Protein AF-A0A0A7PIC4-F1 (afdb_monomer)

pLDDT: mean 84.37, std 11.96, range [38.28, 96.5]

Foldseek 3Di:
DPFAKAKDFDFDDLVLLCVLLVDDSVLLVVQLVLLCVLPVDPDDSGTPLSSLSSNQSSQCVVLVNPCVQQNVQCVLLSLVLQLVLCVLLLQVQEDDDPVVSVVSCCVQPVVDPLVNSVVSCVNVVNPDSHRFFKWWDQDPHIHGHNDPVVVCVPPRVRTDGMDGSVVSNVSVCVSDSNRMHMYRDDDDD

Mean predicted aligned error: 6.37 Å

Solvent-accessible surface area (backbone atoms only — not comparable to full-atom values): 10774 Å² total; per-residue (Å²): 132,89,74,60,63,41,69,44,65,31,78,56,51,72,69,55,49,23,69,68,47,74,42,55,73,71,57,41,51,51,38,38,54,52,41,41,72,77,50,81,70,93,70,74,89,36,30,50,68,44,49,51,40,27,36,50,49,44,48,32,51,74,61,68,43,58,62,85,64,42,53,70,48,44,53,30,25,50,50,33,26,52,50,55,49,43,62,68,17,58,79,80,23,52,55,72,53,73,66,56,49,51,56,47,49,57,69,46,67,73,88,44,70,71,59,34,50,49,54,49,29,58,59,70,70,48,87,71,86,69,57,22,42,31,40,41,34,48,71,94,47,60,45,62,36,77,59,68,66,68,64,63,65,74,74,62,98,49,49,86,40,74,45,54,23,64,62,54,35,49,55,48,52,75,72,46,77,68,50,32,36,41,32,72,52,74,81,82,127

Radius of gyration: 17.63 Å; Cα contacts (8 Å, |Δi|>4): 264; chains: 1; bounding box: 38×39×58 Å

Secondary structure (DSSP, 8-state):
----EEEEEPP--HHHHHHHHT--HHHHHHHHHHHHHHS--SS-SSSHHHHHHHHHHHHHHHHT--HHHHHHHHHHHHHHHHHHHHHHHTTTSB-S-HHHHHHHHHHH--S-HHHHHHHHHHHTT-------SEEEEETTEEEEES-SHHHHHSS-TT--EEEEHHHHHHHHHHH-S-SEEEEEPPPP-

Sequence (189 aa):
MSRNWIVKQAAFNLSSLKTLTGQDDHRCRTLVERYQRSSPIAGREYNVDTAIGAIGFAAMDAAGIPLDVGSGPFRALMYYVLSELARTSLRSGFKGTPEELAQFIEWFETGNEHLDQRRLHELLNIHEREANRFLVVAGQDCFTTNDKDGAFERGDHVARKVVDAEKIADKLRNYRSDLFTFEPAKPGR

Structure (mmCIF, N/CA/C/O backbone):
data_AF-A0A0A7PIC4-F1
#
_entry.id   AF-A0A0A7PIC4-F1
#
loop_
_atom_site.group_PDB
_atom_site.id
_atom_site.type_symbol
_atom_site.label_atom_id
_atom_site.label_alt_id
_atom_site.label_comp_id
_atom_site.label_asym_id
_atom_site.label_entity_id
_atom_site.label_seq_id
_atom_site.pdbx_PDB_ins_code
_atom_site.Cartn_x
_atom_site.Cartn_y
_atom_site.Cartn_z
_atom_site.occupancy
_atom_site.B_iso_or_equiv
_atom_site.auth_seq_id
_atom_site.auth_comp_id
_atom_site.auth_asym_id
_atom_site.auth_atom_id
_atom_site.pdbx_PDB_model_num
ATOM 1 N N . MET A 1 1 ? 3.809 14.237 -24.994 1.00 39.78 1 MET A N 1
ATOM 2 C CA . MET A 1 1 ? 4.078 12.860 -25.458 1.00 39.78 1 MET A CA 1
ATOM 3 C C . MET A 1 1 ? 3.726 11.912 -24.326 1.00 39.78 1 MET A C 1
ATOM 5 O O . MET A 1 1 ? 4.423 11.916 -23.320 1.00 39.78 1 MET A O 1
ATOM 9 N N . SER A 1 2 ? 2.617 11.181 -24.440 1.00 40.91 2 SER A N 1
ATOM 10 C CA . SER A 1 2 ? 2.327 10.061 -23.539 1.00 40.91 2 SER A CA 1
ATOM 11 C C . SER A 1 2 ? 3.327 8.961 -23.894 1.00 40.91 2 SER A C 1
ATOM 13 O O . SER A 1 2 ? 3.271 8.402 -24.987 1.00 40.91 2 SER A O 1
ATOM 15 N N . ARG A 1 3 ? 4.345 8.759 -23.054 1.00 59.31 3 ARG A N 1
ATOM 16 C CA . ARG A 1 3 ? 5.203 7.582 -23.182 1.00 59.31 3 ARG A CA 1
ATOM 17 C C . ARG A 1 3 ? 4.442 6.427 -22.544 1.00 59.31 3 ARG A C 1
ATOM 19 O O . ARG A 1 3 ? 4.008 6.527 -21.399 1.00 59.31 3 ARG A O 1
ATOM 26 N N . ASN A 1 4 ? 4.247 5.369 -23.318 1.00 76.00 4 ASN A N 1
ATOM 27 C CA . ASN A 1 4 ? 3.565 4.165 -22.880 1.00 76.00 4 ASN A CA 1
ATOM 28 C C . ASN A 1 4 ? 4.518 3.401 -21.948 1.00 76.00 4 ASN A C 1
ATOM 30 O O . ASN A 1 4 ? 5.380 2.677 -22.430 1.00 76.00 4 ASN A O 1
ATOM 34 N N . TRP A 1 5 ? 4.415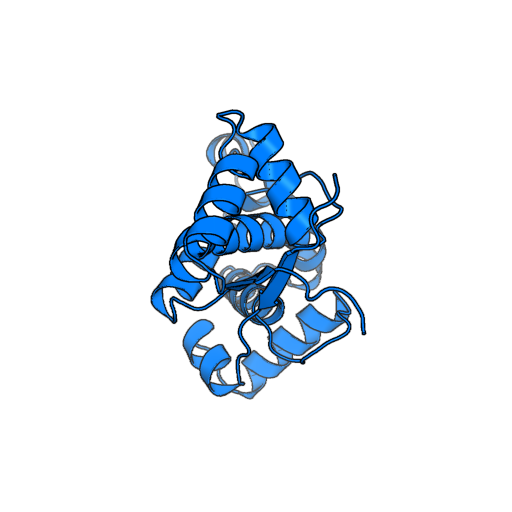 3.588 -20.635 1.00 84.38 5 TRP A N 1
ATOM 35 C CA . TRP A 1 5 ? 5.118 2.773 -19.639 1.00 84.38 5 TRP A CA 1
ATOM 36 C C . TRP A 1 5 ? 4.109 1.842 -18.977 1.00 84.38 5 TRP A C 1
ATOM 38 O O . TRP A 1 5 ? 2.988 2.251 -18.680 1.00 84.38 5 TRP A O 1
ATOM 48 N N . ILE A 1 6 ? 4.491 0.588 -18.758 1.00 86.69 6 ILE A N 1
ATOM 49 C CA . ILE A 1 6 ? 3.642 -0.418 -18.124 1.00 86.69 6 ILE A CA 1
ATOM 50 C C . ILE A 1 6 ? 4.197 -0.700 -16.735 1.00 86.69 6 ILE A C 1
ATOM 52 O O . ILE A 1 6 ? 5.369 -1.051 -16.585 1.00 86.69 6 ILE A O 1
ATOM 56 N N . VAL A 1 7 ? 3.331 -0.600 -15.730 1.00 88.56 7 VAL A N 1
ATOM 57 C CA . VAL A 1 7 ? 3.636 -1.027 -14.366 1.00 88.56 7 VAL A CA 1
ATOM 58 C C . VAL A 1 7 ? 3.109 -2.441 -14.160 1.00 88.56 7 VAL A C 1
ATOM 60 O O . VAL A 1 7 ? 1.919 -2.710 -14.321 1.00 88.56 7 VAL A O 1
ATOM 63 N N . LYS A 1 8 ? 3.994 -3.363 -13.781 1.00 89.88 8 LYS A N 1
ATOM 64 C CA . LYS A 1 8 ? 3.623 -4.714 -13.351 1.00 89.88 8 LYS A CA 1
ATOM 65 C C . LYS A 1 8 ? 3.807 -4.840 -11.849 1.00 89.88 8 LYS A C 1
ATOM 67 O O . LYS A 1 8 ? 4.862 -4.506 -11.320 1.00 89.88 8 LYS A O 1
ATOM 72 N N . GLN A 1 9 ? 2.791 -5.373 -11.182 1.00 91.56 9 GLN A N 1
ATOM 73 C CA . GLN A 1 9 ? 2.841 -5.683 -9.757 1.00 91.56 9 GLN A CA 1
ATOM 74 C C . GLN A 1 9 ? 3.313 -7.120 -9.531 1.00 91.56 9 GLN A C 1
ATOM 76 O O . GLN A 1 9 ? 2.944 -8.036 -10.277 1.00 91.56 9 GLN 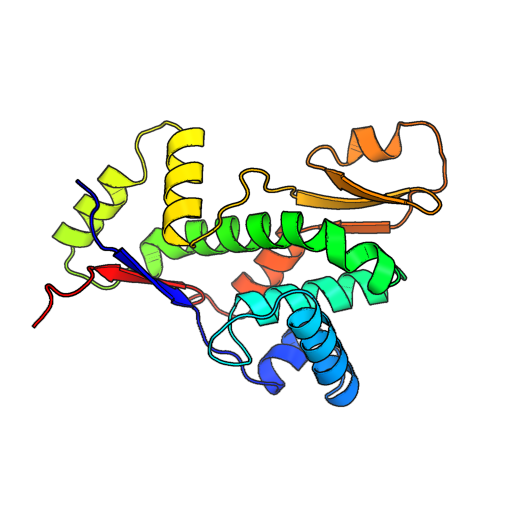A O 1
ATOM 81 N N . ALA A 1 10 ? 4.083 -7.327 -8.468 1.00 91.56 10 ALA A N 1
ATOM 82 C CA . ALA A 1 10 ? 4.432 -8.653 -7.994 1.00 91.56 10 ALA A CA 1
ATOM 83 C C . ALA A 1 10 ? 3.185 -9.470 -7.620 1.00 91.56 10 ALA A C 1
ATOM 85 O O . ALA A 1 10 ? 2.206 -8.948 -7.085 1.00 91.56 10 ALA A O 1
ATOM 86 N N . ALA A 1 11 ? 3.249 -10.777 -7.879 1.00 91.31 11 ALA A N 1
ATOM 87 C CA . ALA A 1 11 ? 2.258 -11.727 -7.394 1.00 91.31 11 ALA A CA 1
ATOM 88 C C . ALA A 1 11 ? 2.660 -12.271 -6.017 1.00 91.31 11 ALA A C 1
ATOM 90 O O . ALA A 1 11 ? 3.841 -12.502 -5.740 1.00 91.31 11 ALA A O 1
ATOM 91 N N . PHE A 1 12 ? 1.650 -12.521 -5.197 1.00 92.50 12 PHE A N 1
ATOM 92 C CA . PHE A 1 12 ? 1.717 -13.131 -3.881 1.00 92.50 12 PHE A CA 1
ATOM 93 C C . PHE A 1 12 ? 0.946 -14.450 -3.899 1.00 92.50 12 PHE A C 1
ATOM 95 O O . PHE A 1 12 ? 0.125 -14.714 -4.775 1.00 92.50 12 PHE A O 1
ATOM 102 N N . ASN A 1 13 ? 1.223 -15.305 -2.925 1.00 91.62 13 ASN A N 1
ATOM 103 C CA . ASN A 1 13 ? 0.409 -16.479 -2.642 1.00 91.62 13 ASN A CA 1
ATOM 104 C C . ASN A 1 13 ? -0.092 -16.407 -1.193 1.00 91.62 13 ASN A C 1
ATOM 106 O O . ASN A 1 13 ? 0.345 -15.554 -0.417 1.00 91.62 13 ASN A O 1
ATOM 110 N N . LEU A 1 14 ? -0.994 -17.314 -0.813 1.00 91.44 14 LEU A N 1
ATOM 111 C CA . LEU A 1 14 ? -1.558 -17.324 0.537 1.00 91.44 14 LEU A CA 1
ATOM 112 C C . LEU A 1 14 ? -0.476 -17.456 1.622 1.00 91.44 14 LEU A C 1
ATOM 114 O O . LEU A 1 14 ? -0.572 -16.798 2.651 1.00 91.44 14 LEU A O 1
ATOM 118 N N . SER A 1 15 ? 0.585 -18.234 1.381 1.00 94.00 15 SER A N 1
ATOM 119 C CA . SER A 1 15 ? 1.698 -18.360 2.331 1.00 94.00 15 SER A CA 1
ATOM 120 C C . SER A 1 15 ? 2.409 -17.025 2.555 1.00 94.00 15 SER A C 1
ATOM 122 O O . SER A 1 15 ? 2.694 -16.676 3.697 1.00 94.00 15 SER A O 1
ATOM 124 N N . SER A 1 16 ? 2.656 -16.253 1.493 1.00 94.44 16 SER A N 1
ATOM 125 C CA . SER A 1 16 ? 3.213 -14.902 1.602 1.00 94.44 16 SER A CA 1
ATOM 126 C C . SER A 1 16 ? 2.311 -13.991 2.430 1.00 94.44 16 SER A C 1
ATOM 128 O O . SER A 1 16 ? 2.791 -13.277 3.308 1.00 94.44 16 SER A O 1
ATOM 130 N N . LEU A 1 17 ? 0.998 -14.040 2.187 1.00 94.62 17 LEU A N 1
ATOM 131 C CA . LEU A 1 17 ? 0.025 -13.221 2.910 1.00 94.62 17 LEU A CA 1
ATOM 132 C C . LEU A 1 17 ? -0.065 -13.604 4.391 1.00 94.62 17 LEU A C 1
ATOM 134 O O . LEU A 1 17 ? -0.162 -12.717 5.235 1.00 94.62 17 LEU A O 1
ATOM 138 N N . LYS A 1 18 ? 0.051 -14.890 4.735 1.00 95.38 18 LYS A N 1
ATOM 139 C CA . LYS A 1 18 ? 0.151 -15.339 6.131 1.00 95.38 18 LYS A CA 1
ATOM 140 C C . LYS A 1 18 ? 1.365 -14.759 6.830 1.00 95.38 18 LYS A C 1
ATOM 142 O O . LYS A 1 18 ? 1.231 -14.188 7.906 1.00 95.38 18 LYS A O 1
ATOM 147 N N . THR A 1 19 ? 2.539 -14.840 6.206 1.00 95.81 19 THR A N 1
ATOM 148 C CA . THR A 1 19 ? 3.759 -14.238 6.760 1.00 95.81 19 THR A CA 1
ATOM 149 C C . THR A 1 19 ? 3.595 -12.729 6.947 1.00 95.81 19 THR A C 1
ATOM 151 O O . THR A 1 19 ? 3.932 -12.189 7.998 1.00 95.81 19 THR A O 1
ATOM 154 N N . LEU A 1 20 ? 3.026 -12.044 5.953 1.00 96.00 20 LEU A N 1
ATOM 155 C CA . LEU A 1 20 ? 2.830 -10.595 5.974 1.00 96.00 20 LEU A CA 1
ATOM 156 C C . LEU A 1 20 ? 1.763 -10.130 6.964 1.00 96.00 20 LEU A C 1
ATOM 158 O O . LEU A 1 20 ? 1.859 -9.023 7.480 1.00 96.00 20 LEU A O 1
ATOM 162 N N . THR A 1 21 ? 0.743 -10.925 7.253 1.00 96.12 21 THR A N 1
ATOM 163 C CA . THR A 1 21 ? -0.341 -10.531 8.171 1.00 96.12 21 THR A CA 1
ATOM 164 C C . THR A 1 21 ? -0.160 -11.097 9.577 1.00 96.12 21 THR A C 1
ATOM 166 O O . THR A 1 21 ? -0.701 -10.534 10.524 1.00 96.12 21 THR A O 1
ATOM 169 N N . GLY A 1 22 ? 0.631 -12.163 9.734 1.00 95.12 22 GLY A N 1
ATOM 170 C CA . GLY A 1 22 ? 0.756 -12.922 10.980 1.00 95.12 22 GLY A CA 1
ATOM 171 C C . GLY A 1 22 ? -0.492 -13.740 11.326 1.00 95.12 22 GLY A C 1
ATOM 172 O O . GLY A 1 22 ? -0.638 -14.155 12.470 1.00 95.12 22 GLY A O 1
ATOM 173 N N . GLN A 1 23 ? -1.403 -13.931 10.369 1.00 94.94 23 GLN A N 1
ATOM 174 C CA . GLN A 1 23 ? -2.692 -14.594 10.566 1.00 94.94 23 GLN A CA 1
ATOM 175 C C . GLN A 1 23 ? -2.664 -16.039 10.042 1.00 94.94 23 GLN A C 1
ATOM 177 O O . GLN A 1 23 ? -1.818 -16.410 9.221 1.00 94.94 23 GLN A O 1
ATOM 182 N N . ASP A 1 24 ? -3.600 -16.866 10.512 1.00 94.62 24 ASP A N 1
ATOM 183 C CA . ASP A 1 24 ? -3.817 -18.206 9.959 1.00 94.62 24 ASP A CA 1
ATOM 184 C C . ASP A 1 24 ? -4.480 -18.170 8.564 1.00 94.62 24 ASP A C 1
ATOM 186 O O . ASP A 1 24 ? -4.938 -17.127 8.092 1.00 94.62 24 ASP A O 1
ATOM 190 N N . ASP A 1 25 ? -4.528 -19.320 7.879 1.00 93.00 25 ASP A N 1
ATOM 191 C CA . ASP A 1 25 ? -5.090 -19.443 6.524 1.00 93.00 25 ASP A CA 1
ATOM 192 C C . ASP A 1 25 ? -6.528 -18.933 6.428 1.00 93.00 25 ASP A C 1
ATOM 194 O O . ASP A 1 25 ? -6.888 -18.269 5.453 1.00 93.00 25 ASP A O 1
ATOM 198 N N . HIS A 1 26 ? -7.358 -19.271 7.415 1.00 94.44 26 HIS A N 1
ATOM 199 C CA . HIS A 1 26 ? -8.777 -18.948 7.398 1.00 94.44 26 HIS A CA 1
ATOM 200 C C . HIS A 1 26 ? -8.980 -17.438 7.550 1.00 94.44 26 HIS A C 1
ATOM 202 O O . HIS A 1 26 ? -9.724 -16.815 6.782 1.00 94.44 26 HIS A O 1
ATOM 208 N N . ARG A 1 27 ? -8.257 -16.823 8.489 1.00 94.25 27 ARG A N 1
ATOM 209 C CA . ARG A 1 27 ? -8.315 -15.385 8.725 1.00 94.25 27 ARG A CA 1
ATOM 210 C C . ARG A 1 27 ? -7.702 -14.599 7.570 1.00 94.25 27 ARG A C 1
ATOM 212 O O . ARG A 1 27 ? -8.321 -13.633 7.132 1.00 94.25 27 ARG A O 1
ATOM 219 N N . CYS A 1 28 ? -6.576 -15.033 6.999 1.00 93.25 28 CYS A N 1
ATOM 220 C CA . CYS A 1 28 ? -6.009 -14.420 5.792 1.00 93.25 28 CYS A CA 1
ATOM 221 C C . CYS A 1 28 ? -7.002 -14.394 4.630 1.00 93.25 28 CYS A C 1
ATOM 223 O O . CYS A 1 28 ? -7.203 -13.339 4.031 1.00 93.25 28 CYS A O 1
ATOM 225 N N . ARG A 1 29 ? -7.641 -15.532 4.324 1.00 92.50 29 ARG A N 1
ATOM 226 C CA . ARG A 1 29 ? -8.648 -15.608 3.253 1.00 92.50 29 ARG A CA 1
ATOM 227 C C . ARG A 1 29 ? -9.792 -14.635 3.509 1.00 92.50 29 ARG A C 1
ATOM 229 O O . ARG A 1 29 ? -10.135 -13.865 2.624 1.00 92.50 29 ARG A O 1
ATOM 236 N N . THR A 1 30 ? -10.287 -14.587 4.745 1.00 92.81 30 THR A N 1
ATOM 237 C CA . THR A 1 30 ? -11.351 -13.655 5.144 1.00 92.81 30 THR A CA 1
ATOM 238 C C . THR A 1 30 ? -10.957 -12.192 4.919 1.00 92.81 30 THR A C 1
ATOM 240 O O . THR A 1 30 ? -11.761 -11.409 4.415 1.00 92.81 30 THR A O 1
ATOM 243 N N . LEU A 1 31 ? -9.732 -11.801 5.289 1.00 91.75 31 LEU A N 1
ATOM 244 C CA . LEU A 1 31 ? -9.246 -10.429 5.104 1.00 91.75 31 LEU A CA 1
ATOM 245 C C . LEU A 1 31 ? -9.144 -10.071 3.617 1.00 91.75 31 LEU A C 1
ATOM 247 O O . LEU A 1 31 ? -9.595 -8.998 3.220 1.00 91.75 31 LEU A O 1
ATOM 251 N N . VAL A 1 32 ? -8.609 -10.983 2.799 1.00 90.88 32 VAL A N 1
ATOM 252 C CA . VAL A 1 32 ? -8.494 -10.782 1.350 1.00 90.88 32 VAL A CA 1
ATOM 253 C C . VAL A 1 32 ? -9.866 -10.689 0.692 1.00 90.88 32 VAL A C 1
ATOM 255 O O . VAL A 1 32 ? -10.117 -9.742 -0.045 1.00 90.88 32 VAL A O 1
ATOM 258 N N . GLU A 1 33 ? -10.773 -11.617 0.994 1.00 89.69 33 GLU A N 1
ATOM 259 C CA . GLU A 1 33 ? -12.134 -11.609 0.454 1.00 89.69 33 GLU A CA 1
ATOM 260 C C . GLU A 1 33 ? -12.873 -10.318 0.815 1.00 89.69 33 GLU A C 1
ATOM 262 O O . GLU A 1 33 ? -13.553 -9.731 -0.026 1.00 89.69 33 GLU A O 1
ATOM 267 N N . ARG A 1 34 ? -12.731 -9.838 2.058 1.00 88.31 34 ARG A N 1
ATOM 268 C CA . ARG A 1 34 ? -13.330 -8.564 2.475 1.00 88.31 34 ARG A CA 1
ATOM 269 C C . ARG A 1 34 ? -12.756 -7.389 1.697 1.00 88.31 34 ARG A C 1
ATOM 271 O O . ARG A 1 34 ? -13.525 -6.559 1.218 1.00 88.31 34 ARG A O 1
ATOM 278 N N . TYR A 1 35 ? -11.436 -7.333 1.553 1.00 88.38 35 TYR A N 1
ATOM 279 C CA . TYR A 1 35 ? -10.781 -6.280 0.789 1.00 88.38 35 TYR A CA 1
ATOM 280 C C . TYR A 1 35 ? -11.225 -6.292 -0.685 1.00 88.38 35 TYR A C 1
ATOM 282 O O . TYR A 1 35 ? -11.683 -5.272 -1.199 1.00 88.38 35 TYR A O 1
ATOM 290 N N . GLN A 1 36 ? -11.211 -7.453 -1.341 1.00 86.44 36 GLN A N 1
ATOM 291 C CA . GLN A 1 36 ? -11.633 -7.598 -2.739 1.00 86.44 36 GLN A CA 1
ATOM 292 C C . GLN A 1 36 ? -13.111 -7.245 -2.957 1.00 86.44 36 GLN A C 1
ATOM 294 O O . GLN A 1 36 ? -13.459 -6.677 -3.988 1.00 86.44 36 GLN A O 1
ATOM 299 N N . ARG A 1 37 ? -13.993 -7.523 -1.986 1.00 84.69 37 ARG A N 1
ATOM 300 C CA . ARG A 1 37 ? -15.397 -7.077 -2.045 1.00 84.69 37 ARG A CA 1
ATOM 301 C C . ARG A 1 37 ? -15.528 -5.555 -1.997 1.00 84.69 37 ARG A C 1
ATOM 303 O O . ARG A 1 37 ? -16.413 -5.016 -2.651 1.00 84.69 37 ARG A O 1
ATOM 310 N N . SER A 1 38 ? -14.671 -4.872 -1.234 1.00 76.06 38 SER A N 1
ATOM 311 C CA . SER A 1 38 ? -14.658 -3.402 -1.162 1.00 76.06 38 SER A CA 1
ATOM 312 C C . SER A 1 38 ? -13.971 -2.727 -2.355 1.00 76.06 38 SER A C 1
ATOM 314 O O . SER A 1 38 ? -14.276 -1.578 -2.662 1.00 76.06 38 SER A O 1
ATOM 316 N N . SER A 1 39 ? -13.073 -3.431 -3.047 1.00 70.44 39 SER A N 1
ATOM 317 C CA . SER A 1 39 ? -12.349 -2.932 -4.217 1.00 70.44 39 SER A CA 1
ATOM 318 C C . SER A 1 39 ? -12.248 -4.048 -5.264 1.00 70.44 39 SER A C 1
ATOM 320 O O . SER A 1 39 ? -11.268 -4.796 -5.272 1.00 70.44 39 SER A O 1
ATOM 322 N N . PRO A 1 40 ? -13.268 -4.225 -6.125 1.00 59.72 40 PRO A N 1
ATOM 323 C CA . PRO A 1 40 ? -13.226 -5.246 -7.162 1.00 59.72 40 PRO A CA 1
ATOM 324 C C . PRO A 1 40 ? -12.167 -4.868 -8.206 1.00 59.72 40 PRO A C 1
ATOM 326 O O . PRO A 1 40 ? -12.373 -3.974 -9.025 1.00 59.72 40 PRO A O 1
ATOM 329 N N . ILE A 1 41 ? -11.017 -5.542 -8.174 1.00 60.03 41 ILE A N 1
ATOM 330 C CA . ILE A 1 41 ? -9.938 -5.359 -9.153 1.00 60.03 41 ILE A CA 1
ATOM 331 C C . ILE A 1 41 ? -10.038 -6.463 -10.205 1.00 60.03 41 ILE A C 1
ATOM 333 O O . ILE A 1 41 ? -10.109 -7.646 -9.878 1.00 60.03 41 ILE A O 1
ATOM 337 N N . ALA A 1 42 ? -9.988 -6.086 -11.482 1.00 46.47 42 ALA A N 1
ATOM 338 C CA . ALA A 1 42 ? -9.811 -7.035 -12.575 1.00 46.47 42 ALA A CA 1
ATOM 339 C C . ALA A 1 42 ? -8.334 -7.474 -12.651 1.00 46.47 42 ALA A C 1
ATOM 341 O O . ALA A 1 42 ? -7.464 -6.669 -12.979 1.00 46.47 42 ALA A O 1
ATOM 342 N N . GLY A 1 43 ? -8.023 -8.738 -12.345 1.00 54.19 43 GLY A N 1
ATOM 343 C CA . GLY A 1 43 ? -6.653 -9.263 -12.421 1.00 54.19 43 GLY A CA 1
ATOM 344 C C . GLY A 1 43 ? -6.350 -10.394 -11.433 1.00 54.19 43 GLY A C 1
ATOM 345 O O . GLY A 1 43 ? -7.252 -10.954 -10.823 1.00 54.19 43 GLY A O 1
ATOM 346 N N . ARG A 1 44 ? -5.062 -10.760 -11.307 1.00 59.50 44 ARG A N 1
ATOM 347 C CA . ARG A 1 44 ? -4.576 -11.839 -10.419 1.00 59.50 44 ARG A CA 1
ATOM 348 C C . ARG A 1 44 ? -5.037 -11.610 -8.974 1.00 59.50 44 ARG A C 1
ATOM 350 O O . ARG A 1 44 ? -4.757 -10.549 -8.429 1.00 59.50 44 ARG A O 1
ATOM 357 N N . GLU A 1 45 ? -5.631 -12.636 -8.355 1.00 70.81 45 GLU A N 1
ATOM 358 C CA . GLU A 1 45 ? -6.257 -12.560 -7.021 1.00 70.81 45 GLU A CA 1
ATOM 359 C C . GLU A 1 45 ? -5.341 -12.030 -5.907 1.00 70.81 45 GLU A C 1
ATOM 361 O O . GLU A 1 45 ? -5.842 -11.433 -4.965 1.00 70.81 45 GLU A O 1
ATOM 366 N N . TYR A 1 46 ? -4.018 -12.203 -5.999 1.00 84.75 46 TYR A N 1
ATOM 367 C CA . TYR A 1 46 ? -3.069 -11.789 -4.959 1.00 84.75 46 TYR A CA 1
ATOM 368 C C . TYR A 1 46 ? -1.921 -10.958 -5.550 1.00 84.75 46 TYR A C 1
ATOM 370 O O . TYR A 1 46 ? -0.814 -11.452 -5.754 1.00 84.75 46 TYR A O 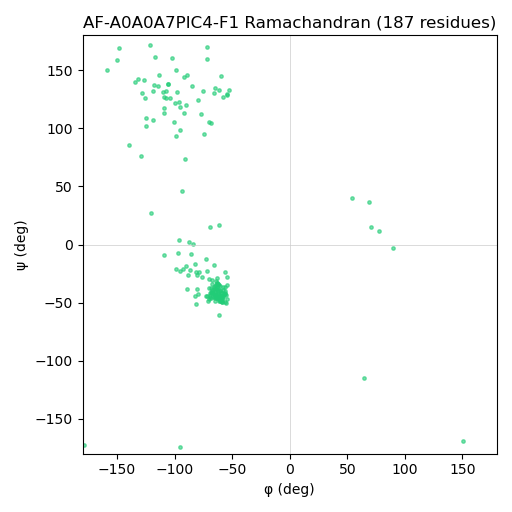1
ATOM 378 N N . ASN A 1 47 ? -2.172 -9.695 -5.876 1.00 90.50 47 ASN A N 1
ATOM 379 C CA . ASN A 1 47 ? -1.141 -8.727 -6.278 1.00 90.50 47 ASN A CA 1
ATOM 380 C C . ASN A 1 47 ? -0.671 -7.867 -5.083 1.00 90.50 47 ASN A C 1
ATOM 382 O O . ASN A 1 47 ? -1.064 -8.115 -3.941 1.00 90.50 47 ASN A O 1
ATOM 386 N N . VAL A 1 48 ? 0.183 -6.867 -5.339 1.00 92.50 48 VAL A N 1
ATOM 387 C CA . VAL A 1 48 ? 0.657 -5.920 -4.309 1.00 92.50 48 VAL A CA 1
ATOM 388 C C . VAL A 1 48 ? -0.518 -5.221 -3.634 1.00 92.50 48 VAL A C 1
ATOM 390 O O . VAL A 1 48 ? -0.541 -5.139 -2.411 1.00 92.50 48 VAL A O 1
ATOM 393 N N . ASP A 1 49 ? -1.516 -4.794 -4.405 1.00 91.25 49 ASP A N 1
ATOM 394 C CA . ASP A 1 49 ? -2.705 -4.123 -3.874 1.00 91.25 49 ASP A CA 1
ATOM 395 C C . ASP A 1 49 ? -3.467 -4.995 -2.859 1.00 91.25 49 ASP A C 1
ATOM 397 O O . ASP A 1 49 ? -3.744 -4.593 -1.729 1.00 91.25 49 ASP A O 1
ATOM 401 N N . THR A 1 50 ? -3.667 -6.270 -3.197 1.00 91.38 50 THR A N 1
ATOM 402 C CA . THR A 1 50 ? -4.280 -7.245 -2.285 1.00 91.38 50 THR A CA 1
ATOM 403 C C . THR A 1 50 ? -3.440 -7.477 -1.030 1.00 91.38 50 THR A C 1
ATOM 405 O O . THR A 1 50 ? -3.986 -7.644 0.062 1.00 91.38 50 THR A O 1
ATOM 408 N N . ALA A 1 51 ? -2.110 -7.474 -1.153 1.00 94.44 51 ALA A N 1
ATOM 409 C CA . ALA A 1 51 ? -1.223 -7.601 -0.003 1.00 94.44 51 ALA A CA 1
ATOM 410 C C . ALA A 1 51 ? -1.320 -6.378 0.927 1.00 94.44 51 ALA A C 1
ATOM 412 O O . ALA A 1 51 ? -1.403 -6.551 2.143 1.00 94.44 51 ALA A O 1
ATOM 413 N N . ILE A 1 52 ? -1.386 -5.162 0.373 1.00 95.31 52 ILE A N 1
ATOM 414 C CA . ILE A 1 52 ? -1.625 -3.920 1.128 1.00 95.31 52 ILE A CA 1
ATOM 415 C C . ILE A 1 52 ? -2.964 -4.005 1.861 1.00 95.31 52 ILE A C 1
ATOM 417 O O . ILE A 1 52 ? -3.014 -3.776 3.070 1.00 95.31 52 ILE A O 1
ATOM 421 N N . GL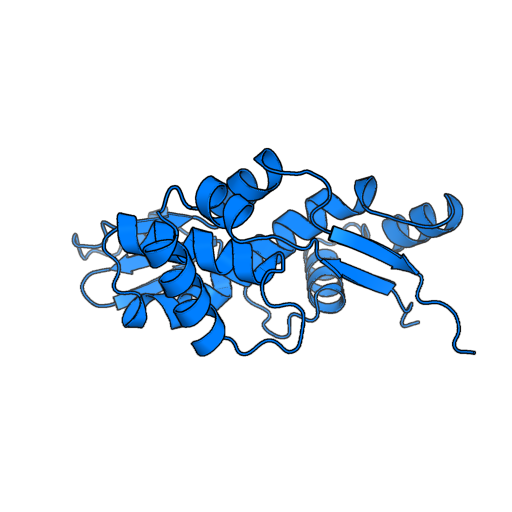Y A 1 53 ? -4.026 -4.396 1.150 1.00 93.75 53 GLY A N 1
ATOM 422 C CA . GLY A 1 53 ? -5.358 -4.601 1.710 1.00 93.75 53 GLY A CA 1
ATOM 423 C C . GLY A 1 53 ? -5.364 -5.581 2.880 1.00 93.75 53 GLY A C 1
ATOM 424 O O . GLY A 1 53 ? -5.848 -5.256 3.962 1.00 93.75 53 GLY A O 1
ATOM 425 N N . ALA A 1 54 ? -4.754 -6.754 2.706 1.00 94.62 54 ALA A N 1
ATOM 426 C CA . ALA A 1 54 ? -4.683 -7.774 3.748 1.00 94.62 54 ALA A CA 1
ATOM 427 C C . ALA A 1 54 ? -3.892 -7.305 4.983 1.00 94.62 54 ALA A C 1
ATOM 429 O O . ALA A 1 54 ? -4.334 -7.526 6.112 1.00 94.62 54 ALA A O 1
ATOM 430 N N . ILE A 1 55 ? -2.746 -6.638 4.793 1.00 96.38 55 ILE A N 1
ATOM 431 C CA . ILE A 1 55 ? -1.929 -6.105 5.897 1.00 96.38 55 ILE A CA 1
ATOM 432 C C . ILE A 1 55 ? -2.675 -4.985 6.625 1.00 96.38 55 ILE A C 1
ATOM 434 O O . ILE A 1 55 ? -2.708 -4.969 7.854 1.00 96.38 55 ILE A O 1
ATOM 438 N N . GLY A 1 56 ? -3.290 -4.066 5.882 1.00 95.06 56 GLY A N 1
ATOM 439 C CA . GLY A 1 56 ? -4.052 -2.961 6.449 1.00 95.06 56 GLY A CA 1
ATOM 440 C C . GLY A 1 56 ? -5.284 -3.426 7.213 1.00 95.06 56 GLY A C 1
ATOM 441 O O . GLY A 1 56 ? -5.525 -2.961 8.322 1.00 95.06 56 GLY A O 1
ATOM 442 N N . PHE A 1 57 ? -6.021 -4.403 6.682 1.00 94.75 57 PHE A N 1
ATOM 443 C CA . PHE A 1 57 ? -7.179 -4.978 7.365 1.00 94.75 57 PHE A CA 1
ATOM 444 C C . PHE A 1 57 ? -6.753 -5.769 8.606 1.00 94.75 57 PHE A C 1
ATOM 446 O O . PHE A 1 57 ? -7.410 -5.666 9.636 1.00 94.75 57 PHE A O 1
ATOM 453 N N . ALA A 1 58 ? -5.624 -6.486 8.565 1.00 95.38 58 ALA A N 1
ATOM 454 C CA . ALA A 1 58 ? -5.054 -7.109 9.760 1.00 95.38 58 ALA A CA 1
ATOM 455 C C . ALA A 1 58 ? -4.648 -6.065 10.818 1.00 95.38 58 ALA A C 1
ATOM 457 O O . ALA A 1 58 ? -4.873 -6.277 12.007 1.00 95.38 58 ALA A O 1
ATOM 458 N N . ALA A 1 59 ? -4.081 -4.927 10.403 1.00 94.19 59 ALA A N 1
ATOM 459 C CA . ALA A 1 59 ? -3.727 -3.834 11.307 1.00 94.19 59 ALA A CA 1
ATOM 460 C C . ALA A 1 59 ? -4.969 -3.162 11.917 1.00 94.19 59 ALA A C 1
ATOM 462 O O . ALA A 1 59 ? -4.980 -2.884 13.114 1.00 94.19 59 ALA A O 1
ATOM 463 N N . MET A 1 60 ? -6.024 -2.952 11.123 1.00 92.62 60 MET A N 1
ATOM 464 C CA . MET A 1 60 ? -7.321 -2.467 11.605 1.00 92.62 60 MET A CA 1
ATOM 465 C C . MET A 1 60 ? -7.934 -3.431 12.622 1.00 92.62 60 MET A C 1
ATOM 467 O O . MET A 1 60 ? -8.319 -3.002 13.705 1.00 92.62 60 MET A O 1
ATOM 471 N N . ASP A 1 61 ? -7.957 -4.728 12.318 1.00 91.94 61 ASP A N 1
ATOM 472 C CA . ASP A 1 61 ? -8.483 -5.768 13.204 1.00 91.94 61 ASP A CA 1
ATOM 473 C C . ASP A 1 61 ? -7.701 -5.846 14.525 1.00 91.94 61 ASP A C 1
ATOM 475 O O . ASP A 1 61 ? -8.295 -5.828 15.601 1.00 91.94 61 ASP A O 1
ATOM 479 N N . ALA A 1 62 ? -6.365 -5.810 14.464 1.00 90.81 62 ALA A N 1
ATOM 480 C CA . ALA A 1 62 ? -5.499 -5.778 15.645 1.00 90.81 62 ALA A CA 1
ATOM 481 C C . ALA A 1 62 ? -5.678 -4.498 16.473 1.00 90.81 62 ALA A C 1
ATOM 483 O O . ALA A 1 62 ? -5.621 -4.527 17.702 1.00 90.81 62 ALA A O 1
ATOM 484 N N . ALA A 1 63 ? -5.932 -3.369 15.810 1.00 88.12 63 ALA A N 1
ATOM 485 C CA . ALA A 1 63 ? -6.309 -2.137 16.478 1.00 88.12 63 ALA A CA 1
ATOM 486 C C . ALA A 1 63 ? -7.749 -2.197 17.013 1.00 88.12 63 ALA A C 1
ATOM 488 O O . ALA A 1 63 ? -8.116 -1.354 17.818 1.00 88.12 63 ALA A O 1
ATOM 489 N N . GLY A 1 64 ? -8.577 -3.173 16.629 1.00 88.12 64 GLY A N 1
ATOM 490 C CA . GLY A 1 64 ? -9.999 -3.273 16.963 1.00 88.12 64 GLY A CA 1
ATOM 491 C C . GLY A 1 64 ? -10.847 -2.195 16.283 1.00 88.12 64 GLY A C 1
ATOM 492 O O . GLY A 1 64 ? -11.736 -1.630 16.920 1.00 88.12 64 GLY A O 1
ATOM 493 N N . ILE A 1 65 ? -10.499 -1.845 15.046 1.00 88.62 65 ILE A N 1
ATOM 494 C CA . ILE A 1 65 ? -11.278 -0.999 14.142 1.00 88.62 65 ILE A CA 1
ATOM 495 C C . ILE A 1 65 ? -12.199 -1.932 13.343 1.00 88.62 65 ILE A C 1
ATOM 497 O O . ILE A 1 65 ? -11.691 -2.817 12.646 1.00 88.62 65 ILE A O 1
ATOM 501 N N . PRO A 1 66 ? -13.531 -1.771 13.422 1.00 87.88 66 PRO A N 1
ATOM 502 C CA . PRO A 1 66 ? -14.447 -2.555 12.604 1.00 87.88 66 PRO A CA 1
ATOM 503 C C . PRO A 1 66 ? -14.151 -2.350 11.110 1.00 87.88 66 PRO A C 1
ATOM 505 O O . PRO A 1 66 ? -14.052 -1.219 10.634 1.00 87.88 66 PRO A O 1
ATOM 508 N N . LEU A 1 67 ? -13.964 -3.444 10.365 1.00 87.94 67 LEU A N 1
ATOM 509 C CA . LEU A 1 67 ? -13.556 -3.382 8.953 1.00 87.94 67 LEU A CA 1
ATOM 510 C C . LEU A 1 67 ? -14.608 -2.706 8.061 1.00 87.94 67 LEU A C 1
ATOM 512 O O . LEU A 1 67 ? -14.266 -2.069 7.074 1.00 87.94 67 LEU A O 1
ATOM 516 N N . ASP A 1 68 ? -15.884 -2.838 8.402 1.00 85.94 68 ASP A N 1
ATOM 517 C CA . ASP A 1 68 ? -17.012 -2.139 7.781 1.00 85.94 68 ASP A CA 1
ATOM 518 C C . ASP A 1 68 ? -16.920 -0.616 7.935 1.00 85.94 68 ASP A C 1
ATOM 520 O O . ASP A 1 68 ? -17.253 0.106 7.002 1.00 85.94 68 ASP A O 1
ATOM 524 N N . VAL A 1 69 ? -16.388 -0.135 9.060 1.00 85.38 69 VAL A N 1
ATOM 525 C CA . VAL A 1 69 ? -16.177 1.298 9.313 1.00 85.38 69 VAL A CA 1
ATOM 526 C C . VAL A 1 69 ? -14.881 1.793 8.660 1.00 85.38 69 VAL A C 1
ATOM 528 O O . VAL A 1 69 ? -14.859 2.847 8.030 1.00 85.38 69 VAL A O 1
ATOM 531 N N . GLY A 1 70 ? -13.791 1.029 8.780 1.00 86.50 70 GLY A N 1
ATOM 532 C CA . GLY A 1 70 ? -12.468 1.447 8.307 1.00 86.50 70 GLY A CA 1
ATOM 533 C C . GLY A 1 70 ? -12.215 1.252 6.808 1.00 86.50 70 GLY A C 1
ATOM 534 O O . GLY A 1 70 ? -11.372 1.946 6.244 1.00 86.50 70 GLY A O 1
ATOM 535 N N . SER A 1 71 ? -12.925 0.336 6.139 1.00 88.00 71 SER A N 1
ATOM 536 C CA . SER A 1 71 ? -12.640 -0.043 4.741 1.00 88.00 71 SER A CA 1
ATOM 537 C C . SER A 1 71 ? -12.825 1.090 3.732 1.00 88.00 71 SER A C 1
ATOM 539 O O . SER A 1 71 ? -12.014 1.205 2.816 1.00 88.00 71 SER A O 1
ATOM 541 N N . GLY A 1 72 ? -13.845 1.936 3.902 1.00 86.62 72 GLY A N 1
ATOM 542 C CA . GLY A 1 72 ? -14.075 3.084 3.021 1.00 86.62 72 GLY A CA 1
ATOM 543 C C . GLY A 1 72 ? -12.902 4.070 3.058 1.00 86.62 72 GLY A C 1
ATOM 544 O O . GLY A 1 72 ? -12.237 4.260 2.037 1.00 86.62 72 GLY A O 1
ATOM 545 N N . PRO A 1 73 ? -12.579 4.645 4.232 1.00 87.81 73 PRO A N 1
ATOM 546 C CA . PRO A 1 73 ? -11.456 5.570 4.360 1.00 87.81 73 PRO A CA 1
ATOM 547 C C . PRO A 1 73 ? -10.091 4.925 4.051 1.00 87.81 73 PRO A C 1
ATOM 549 O O . PRO A 1 73 ? -9.195 5.593 3.540 1.00 87.81 73 PRO A O 1
ATOM 552 N N . PHE A 1 74 ? -9.919 3.617 4.282 1.00 90.00 74 PHE A N 1
ATOM 553 C CA . PHE A 1 74 ? -8.657 2.908 4.029 1.00 90.00 74 PHE A CA 1
ATOM 554 C C . PHE A 1 74 ? -8.144 3.031 2.581 1.00 90.00 74 PHE A C 1
ATOM 556 O O . PHE A 1 74 ? -6.939 2.935 2.345 1.00 90.00 74 PHE A O 1
ATOM 563 N N . ARG A 1 75 ? -9.015 3.305 1.604 1.00 86.62 75 ARG A N 1
ATOM 564 C CA . ARG A 1 75 ? -8.607 3.493 0.205 1.00 86.62 75 ARG A CA 1
ATOM 565 C C . ARG A 1 75 ? -7.587 4.624 0.020 1.00 86.62 75 ARG A C 1
ATOM 567 O O . ARG A 1 75 ? -6.625 4.455 -0.726 1.00 86.62 75 ARG A O 1
ATOM 574 N N . ALA A 1 76 ? -7.737 5.730 0.749 1.00 84.69 76 ALA A N 1
ATOM 575 C CA . ALA A 1 76 ? -6.793 6.845 0.674 1.00 84.69 76 ALA A CA 1
ATOM 576 C C . ALA A 1 76 ? -5.405 6.474 1.233 1.00 84.69 76 ALA A C 1
ATOM 578 O O . ALA A 1 76 ? -4.389 6.967 0.737 1.00 84.69 76 ALA A O 1
ATOM 579 N N . LEU A 1 77 ? -5.346 5.563 2.217 1.00 90.31 77 LEU A N 1
ATOM 580 C CA . LEU A 1 77 ? -4.084 4.998 2.714 1.00 90.31 77 LEU A CA 1
ATOM 581 C C . LEU A 1 77 ? -3.439 4.091 1.681 1.00 90.31 77 LEU A C 1
ATOM 583 O O . LEU A 1 77 ? -2.233 4.152 1.468 1.00 90.31 77 LEU A O 1
ATOM 587 N N . MET A 1 78 ? -4.233 3.243 1.039 1.00 91.00 78 MET A N 1
ATOM 588 C CA . MET A 1 78 ? -3.751 2.303 0.036 1.00 91.00 78 MET A CA 1
ATOM 589 C C . MET A 1 78 ? -3.014 3.018 -1.102 1.00 91.00 78 MET A C 1
ATOM 591 O O . MET A 1 78 ? -1.933 2.579 -1.489 1.00 91.00 78 MET A O 1
ATOM 595 N N . TYR A 1 79 ? -3.526 4.157 -1.578 1.00 89.62 79 TYR A N 1
ATOM 596 C CA . TYR A 1 79 ? -2.831 4.960 -2.588 1.00 89.62 79 TYR A CA 1
ATOM 597 C C . TYR A 1 79 ? -1.507 5.531 -2.090 1.00 89.62 79 TYR A C 1
ATOM 599 O O . TYR A 1 79 ? -0.532 5.522 -2.839 1.00 89.62 79 TYR A O 1
ATOM 607 N N . TYR A 1 80 ? -1.438 5.962 -0.826 1.00 91.75 80 TYR A N 1
ATOM 608 C CA . TYR A 1 80 ? -0.168 6.363 -0.222 1.00 91.75 80 TYR A CA 1
ATOM 609 C C . TYR A 1 80 ? 0.834 5.203 -0.236 1.00 91.75 80 TYR A C 1
ATOM 611 O O . TYR A 1 80 ? 1.959 5.369 -0.704 1.00 91.75 80 TYR A O 1
ATOM 619 N N . VAL A 1 81 ? 0.418 4.011 0.212 1.00 94.06 81 VAL A N 1
ATOM 620 C CA . VAL A 1 81 ? 1.282 2.820 0.237 1.00 94.06 81 VAL A CA 1
ATOM 621 C C . VAL A 1 81 ? 1.757 2.452 -1.170 1.00 94.06 81 VAL A C 1
ATOM 623 O O . VAL A 1 81 ? 2.947 2.223 -1.373 1.00 94.06 81 VAL A O 1
ATOM 626 N N . LEU A 1 82 ? 0.852 2.411 -2.152 1.00 92.19 82 LEU A N 1
ATOM 627 C CA . LEU A 1 82 ? 1.186 2.095 -3.542 1.00 92.19 82 LEU A CA 1
ATOM 628 C C . LEU A 1 82 ? 2.205 3.086 -4.111 1.00 92.19 82 LEU A C 1
ATOM 630 O O . LEU A 1 82 ? 3.208 2.659 -4.682 1.00 92.19 82 LEU A O 1
ATOM 634 N N . SER A 1 83 ? 1.977 4.386 -3.917 1.00 90.25 83 SER A N 1
ATOM 635 C CA . SER A 1 83 ? 2.893 5.439 -4.354 1.00 90.25 83 SER A CA 1
ATOM 636 C C . SER A 1 83 ? 4.265 5.300 -3.693 1.00 90.25 83 SER A C 1
ATOM 638 O O . SER A 1 83 ? 5.285 5.318 -4.378 1.00 90.25 83 SER A O 1
ATOM 640 N N . GLU A 1 84 ? 4.321 5.075 -2.385 1.00 91.25 84 GLU A N 1
ATOM 641 C CA . GLU A 1 84 ? 5.589 4.948 -1.662 1.00 91.25 84 GLU A CA 1
ATOM 642 C C . GLU A 1 84 ? 6.406 3.720 -2.109 1.00 91.25 84 GLU A C 1
ATOM 644 O O . GLU A 1 84 ? 7.613 3.801 -2.380 1.00 91.25 84 GLU A O 1
ATOM 649 N N . LEU A 1 85 ? 5.743 2.574 -2.278 1.00 92.56 85 LEU A N 1
ATOM 650 C CA . LEU A 1 85 ? 6.382 1.351 -2.765 1.00 92.56 85 LEU A CA 1
ATOM 651 C C . LEU A 1 85 ? 6.839 1.470 -4.224 1.00 92.56 85 LEU A C 1
ATOM 653 O O . LEU A 1 85 ? 7.940 1.027 -4.569 1.00 92.56 85 LEU A O 1
ATOM 657 N N . ALA A 1 86 ? 6.012 2.071 -5.081 1.00 89.88 86 ALA A N 1
ATOM 658 C CA . ALA A 1 86 ? 6.338 2.280 -6.483 1.00 89.88 86 ALA A CA 1
ATOM 659 C C . ALA A 1 86 ? 7.528 3.229 -6.625 1.00 89.88 86 ALA A C 1
ATOM 661 O O . ALA A 1 86 ? 8.473 2.884 -7.330 1.00 89.88 86 ALA A O 1
ATOM 662 N N . ARG A 1 87 ? 7.536 4.350 -5.887 1.00 87.31 87 ARG A N 1
ATOM 663 C CA . ARG A 1 87 ? 8.644 5.317 -5.843 1.00 87.31 87 ARG A CA 1
ATOM 664 C C . ARG A 1 87 ? 9.964 4.643 -5.476 1.00 87.31 87 ARG A C 1
ATOM 666 O O . ARG A 1 87 ? 10.959 4.824 -6.171 1.00 87.31 87 ARG A O 1
ATOM 673 N N . THR A 1 88 ? 9.953 3.807 -4.437 1.00 85.50 88 THR A N 1
ATOM 674 C CA . THR A 1 88 ? 11.141 3.046 -4.008 1.00 85.50 88 THR A CA 1
ATOM 675 C C . THR A 1 88 ? 11.626 2.080 -5.100 1.00 85.50 88 THR A C 1
ATOM 677 O O . THR A 1 88 ? 12.824 1.858 -5.264 1.00 85.50 88 THR A O 1
ATOM 680 N N . SER A 1 89 ? 10.696 1.522 -5.878 1.00 86.31 89 SER A N 1
ATOM 681 C CA . SER A 1 89 ? 10.980 0.530 -6.920 1.00 86.31 89 SER A CA 1
ATOM 682 C C . SER A 1 89 ? 11.370 1.142 -8.274 1.00 86.31 89 SER A C 1
ATOM 684 O O . SER A 1 89 ? 11.777 0.398 -9.164 1.00 86.31 89 SER A O 1
ATOM 686 N N . LEU A 1 90 ? 11.265 2.467 -8.463 1.00 81.81 90 LEU A N 1
ATOM 687 C CA . LEU A 1 90 ? 11.482 3.122 -9.766 1.00 81.81 90 LEU A CA 1
ATOM 688 C C . LEU A 1 90 ? 12.859 2.815 -10.364 1.00 81.81 90 LEU A C 1
ATOM 690 O O . LEU A 1 90 ? 12.973 2.606 -11.568 1.00 81.81 90 LEU A O 1
ATOM 694 N N . ARG A 1 91 ? 13.904 2.784 -9.527 1.00 74.94 91 ARG A N 1
ATOM 695 C CA . ARG A 1 91 ? 15.294 2.610 -9.981 1.00 74.94 91 ARG A CA 1
ATOM 696 C C . ARG A 1 91 ? 15.717 1.144 -10.064 1.00 74.94 91 ARG A C 1
ATOM 698 O O . ARG A 1 91 ? 16.441 0.769 -10.977 1.00 74.94 91 ARG A O 1
ATOM 705 N N . SER A 1 92 ? 15.282 0.315 -9.119 1.00 81.81 92 SER A N 1
ATOM 706 C CA . SER A 1 92 ? 15.686 -1.096 -9.022 1.00 81.81 92 SER A CA 1
ATOM 707 C C . SER A 1 92 ? 14.802 -2.044 -9.836 1.00 81.81 92 SER A C 1
ATOM 709 O O . SER A 1 92 ? 15.260 -3.108 -10.243 1.00 81.81 92 SER A O 1
ATOM 711 N N . GLY A 1 93 ? 13.541 -1.674 -10.074 1.00 83.62 93 GLY A N 1
ATOM 712 C CA . GLY A 1 93 ? 12.547 -2.488 -10.774 1.00 83.62 93 GLY A CA 1
ATOM 713 C C . GLY A 1 93 ? 12.403 -2.176 -12.264 1.00 83.62 93 GLY A C 1
ATOM 714 O O . GLY A 1 93 ? 11.516 -2.730 -12.916 1.00 83.62 93 GLY A O 1
ATOM 715 N N . PHE A 1 94 ? 13.215 -1.281 -12.827 1.00 87.38 94 PHE A N 1
ATOM 716 C CA . PHE A 1 94 ? 13.112 -0.923 -14.239 1.00 87.38 94 PHE A CA 1
ATOM 717 C C . PHE A 1 94 ? 13.687 -2.022 -15.143 1.00 87.38 94 PHE A C 1
ATOM 719 O O . PHE A 1 94 ? 14.798 -2.505 -14.925 1.00 87.38 94 PHE A O 1
ATOM 726 N N . LYS A 1 95 ? 12.946 -2.400 -16.190 1.00 89.12 95 LYS A N 1
ATOM 727 C CA . LYS A 1 95 ? 13.418 -3.296 -17.252 1.00 89.12 95 LYS A CA 1
ATOM 728 C C . LYS A 1 95 ? 13.386 -2.568 -18.586 1.00 89.12 95 LYS A C 1
ATOM 730 O O . LYS A 1 95 ? 12.325 -2.393 -19.176 1.00 89.12 95 LYS A O 1
ATOM 735 N N . GLY A 1 96 ? 14.565 -2.221 -19.068 1.00 86.56 96 GLY A N 1
ATOM 736 C CA . GLY A 1 96 ? 14.807 -1.587 -20.356 1.00 86.56 96 GLY A CA 1
ATOM 737 C C . GLY A 1 96 ? 16.306 -1.389 -20.545 1.00 86.56 96 GLY A C 1
ATOM 738 O O . GLY A 1 96 ? 17.106 -1.878 -19.740 1.00 86.56 96 GLY A O 1
ATOM 739 N N . THR A 1 97 ? 16.697 -0.692 -21.602 1.00 89.81 97 THR A N 1
ATOM 740 C CA . THR A 1 97 ? 18.097 -0.309 -21.794 1.00 89.81 97 THR A CA 1
ATOM 741 C C . THR A 1 97 ? 18.501 0.796 -20.803 1.00 89.81 97 THR A C 1
ATOM 743 O O . THR A 1 97 ? 17.635 1.497 -20.266 1.00 89.81 97 THR A O 1
ATOM 746 N N . PRO A 1 98 ? 19.806 0.992 -20.538 1.00 88.75 98 PRO A N 1
ATOM 747 C CA . PRO A 1 98 ? 20.280 2.113 -19.725 1.00 88.75 98 PRO A CA 1
ATOM 748 C C . PRO A 1 98 ? 19.800 3.481 -20.234 1.00 88.75 98 PRO A C 1
ATOM 750 O O . PRO A 1 98 ? 19.493 4.364 -19.436 1.00 88.75 98 PRO A O 1
ATOM 753 N N . GLU A 1 99 ? 19.682 3.651 -21.552 1.00 88.94 99 GLU A N 1
ATOM 754 C CA . GLU A 1 99 ? 19.176 4.874 -22.181 1.00 88.94 99 GLU A CA 1
ATOM 755 C C . GLU A 1 99 ? 17.688 5.087 -21.883 1.00 88.94 99 GLU A C 1
ATOM 757 O O . GLU A 1 99 ? 17.272 6.206 -21.583 1.00 88.94 99 GLU A O 1
ATOM 762 N N . GLU A 1 100 ? 16.882 4.024 -21.926 1.00 88.94 100 GLU A N 1
ATOM 763 C CA . GLU A 1 100 ? 15.461 4.081 -21.564 1.00 88.94 100 GLU A CA 1
ATOM 764 C C . GLU A 1 100 ? 15.274 4.404 -20.077 1.00 88.94 100 GLU A C 1
ATOM 766 O O . GLU A 1 100 ? 14.393 5.191 -19.729 1.00 88.94 100 GLU A O 1
ATOM 771 N N . LEU A 1 101 ? 16.129 3.853 -19.207 1.00 87.12 101 LEU A N 1
ATOM 772 C CA . LEU A 1 101 ? 16.136 4.169 -17.779 1.00 87.12 101 LEU A CA 1
ATOM 773 C C . LEU A 1 101 ? 16.482 5.643 -17.536 1.00 87.12 101 LEU A C 1
ATOM 775 O O . LEU A 1 101 ? 15.788 6.313 -16.775 1.00 87.12 101 LEU A O 1
ATOM 779 N N . ALA A 1 102 ? 17.517 6.167 -18.197 1.00 86.75 102 ALA A N 1
ATOM 780 C CA . ALA A 1 102 ? 17.896 7.575 -18.082 1.00 86.75 102 ALA A CA 1
ATOM 781 C C . ALA A 1 102 ? 16.754 8.501 -18.532 1.00 86.75 102 ALA A C 1
ATOM 783 O O . ALA A 1 102 ? 16.391 9.428 -17.811 1.00 86.75 102 ALA A O 1
ATOM 784 N N . GLN A 1 103 ? 16.118 8.193 -19.667 1.00 86.69 103 GLN A N 1
ATOM 785 C CA . GLN A 1 103 ? 14.953 8.928 -20.167 1.00 86.69 103 GLN A CA 1
ATOM 786 C C . GLN A 1 103 ? 13.736 8.845 -19.237 1.00 86.69 103 GLN A C 1
ATOM 788 O O . GLN A 1 103 ? 12.926 9.776 -19.202 1.00 86.69 103 GLN A O 1
ATOM 793 N N . PHE A 1 104 ? 13.558 7.720 -18.542 1.00 84.56 104 PHE A N 1
ATOM 794 C CA . PHE A 1 104 ? 12.490 7.535 -17.566 1.00 84.56 104 PHE A CA 1
ATOM 795 C C . PHE A 1 104 ? 12.742 8.364 -16.306 1.00 84.56 104 PHE A C 1
ATOM 797 O O . PHE A 1 104 ? 11.847 9.092 -15.883 1.00 84.56 104 PHE A O 1
ATOM 804 N N . ILE A 1 105 ? 13.956 8.301 -15.748 1.00 84.25 105 ILE A N 1
ATOM 805 C CA . ILE A 1 105 ? 14.346 9.078 -14.565 1.00 84.25 105 ILE A CA 1
ATOM 806 C C . ILE A 1 105 ? 14.259 10.576 -14.862 1.00 84.25 105 ILE A C 1
ATOM 808 O O . ILE A 1 105 ? 13.648 11.294 -14.085 1.00 84.25 105 ILE A O 1
ATOM 812 N N . GLU A 1 106 ? 14.781 11.040 -15.999 1.00 85.25 106 GLU A N 1
ATOM 813 C CA . GLU A 1 106 ? 14.698 12.451 -16.408 1.00 85.25 106 GLU A CA 1
ATOM 814 C C . GLU A 1 106 ? 13.245 12.929 -16.541 1.00 85.25 106 GLU A C 1
ATOM 816 O O . GLU A 1 106 ? 12.889 14.026 -16.112 1.00 85.25 106 GLU A O 1
ATOM 821 N N . TRP A 1 107 ? 12.376 12.097 -17.121 1.00 82.69 107 TRP A N 1
ATOM 822 C CA . TRP A 1 107 ? 10.955 12.414 -17.208 1.00 82.69 107 TRP A CA 1
ATOM 823 C C . TRP A 1 107 ? 10.274 12.416 -15.836 1.00 82.69 107 TRP A C 1
ATOM 825 O O . TRP A 1 107 ? 9.332 13.182 -15.647 1.00 82.69 107 TRP A O 1
ATOM 835 N N . PHE A 1 108 ? 10.701 11.560 -14.907 1.00 82.31 108 PHE A N 1
ATOM 836 C CA . PHE A 1 108 ? 10.079 11.432 -13.596 1.00 82.31 108 PHE A CA 1
ATOM 837 C C . PHE A 1 108 ? 10.554 12.516 -12.627 1.00 82.31 108 PHE A C 1
ATOM 839 O O . PHE A 1 108 ? 9.709 13.183 -12.053 1.00 82.31 108 PHE A O 1
ATOM 846 N N . GLU A 1 109 ? 11.864 12.719 -12.477 1.00 80.25 109 GLU A N 1
ATOM 847 C CA . GLU A 1 109 ? 12.499 13.596 -11.485 1.00 80.25 109 GLU A CA 1
ATOM 848 C C . GLU A 1 109 ? 12.705 15.011 -12.052 1.00 80.25 109 GLU A C 1
ATOM 850 O O . GLU A 1 109 ? 13.815 15.428 -12.379 1.00 80.25 109 GLU A O 1
ATOM 855 N N . THR A 1 110 ? 11.616 15.777 -12.173 1.00 72.81 110 THR A N 1
ATOM 856 C CA . THR A 1 110 ? 11.676 17.146 -12.735 1.00 72.81 110 THR A CA 1
ATOM 857 C C . THR A 1 110 ? 11.979 18.246 -11.715 1.00 72.81 110 THR A C 1
ATOM 859 O O . THR A 1 110 ? 11.990 19.426 -12.066 1.00 72.81 110 THR A O 1
ATOM 862 N N . GLY A 1 111 ? 12.203 17.880 -10.448 1.00 68.94 111 GLY A N 1
ATOM 863 C CA . GLY A 1 111 ? 12.410 18.825 -9.344 1.00 68.94 111 GLY A CA 1
ATOM 864 C C . GLY A 1 111 ? 11.118 19.464 -8.819 1.00 68.94 111 GLY A C 1
ATOM 865 O O . GLY A 1 111 ? 11.181 20.426 -8.057 1.00 68.94 111 GLY A O 1
ATOM 866 N N . ASN A 1 112 ? 9.947 18.948 -9.215 1.00 80.38 112 ASN A N 1
ATOM 867 C CA . ASN A 1 112 ? 8.637 19.396 -8.745 1.00 80.38 112 ASN A CA 1
ATOM 868 C C . ASN A 1 112 ? 7.856 18.207 -8.170 1.00 80.38 112 ASN A C 1
ATOM 870 O O . ASN A 1 112 ? 7.255 17.428 -8.908 1.00 80.38 112 ASN A O 1
ATOM 874 N N . GLU A 1 113 ? 7.821 18.115 -6.843 1.00 80.12 113 GLU A N 1
ATOM 875 C CA . GLU A 1 113 ? 7.240 16.981 -6.118 1.00 80.12 113 GLU A CA 1
ATOM 876 C C . GLU A 1 113 ? 5.770 16.705 -6.484 1.00 80.12 113 GLU A C 1
ATOM 878 O O . GLU A 1 113 ? 5.367 15.548 -6.613 1.00 80.12 113 GLU A O 1
ATOM 883 N N . HIS A 1 114 ? 4.970 17.748 -6.731 1.00 78.88 114 HIS A N 1
ATOM 884 C CA . HIS A 1 114 ? 3.571 17.585 -7.135 1.00 78.88 114 HIS A CA 1
ATOM 885 C C . HIS A 1 114 ? 3.428 16.967 -8.528 1.00 78.88 114 HIS A C 1
ATOM 887 O O . HIS A 1 114 ? 2.532 16.150 -8.757 1.00 78.88 114 HIS A O 1
ATOM 893 N N . LEU A 1 115 ? 4.287 17.353 -9.475 1.00 79.75 115 LEU A N 1
ATOM 894 C CA . LEU A 1 115 ? 4.293 16.759 -10.812 1.00 79.75 115 LEU A CA 1
ATOM 895 C C . LEU A 1 115 ? 4.760 15.305 -10.763 1.00 79.75 115 LEU A C 1
ATOM 897 O O . LEU A 1 115 ? 4.156 14.456 -11.422 1.00 79.75 115 LEU A O 1
ATOM 901 N N . ASP A 1 116 ? 5.772 15.015 -9.953 1.00 83.12 116 ASP A N 1
ATOM 902 C CA . ASP A 1 116 ? 6.320 13.672 -9.782 1.00 83.12 116 ASP A CA 1
ATOM 903 C C . ASP A 1 116 ? 5.267 12.741 -9.148 1.00 83.12 116 ASP A C 1
ATOM 905 O O . ASP A 1 116 ? 5.020 11.637 -9.641 1.00 83.12 116 ASP A O 1
ATOM 909 N N . GLN A 1 117 ? 4.544 13.218 -8.126 1.00 82.88 117 GLN A N 1
ATOM 910 C CA . GLN A 1 117 ? 3.412 12.498 -7.536 1.00 82.88 117 GLN A CA 1
ATOM 911 C C . GLN A 1 117 ? 2.293 12.256 -8.556 1.00 82.88 117 GLN A C 1
ATOM 913 O O . GLN A 1 117 ? 1.769 11.145 -8.646 1.00 82.88 117 GLN A O 1
ATOM 918 N N . ARG A 1 118 ? 1.939 13.265 -9.363 1.00 84.50 118 ARG A N 1
ATOM 919 C CA . ARG A 1 118 ? 0.893 13.118 -10.383 1.00 84.50 118 ARG A CA 1
ATOM 920 C C . ARG A 1 118 ? 1.267 12.073 -11.432 1.00 84.50 118 ARG A C 1
ATOM 922 O O . ARG A 1 118 ? 0.448 11.218 -11.748 1.00 84.50 118 ARG A O 1
ATOM 929 N N . ARG A 1 119 ? 2.503 12.109 -11.937 1.00 85.69 119 ARG A N 1
ATOM 930 C CA . ARG A 1 119 ? 3.027 11.110 -12.884 1.00 85.69 119 ARG A CA 1
ATOM 931 C C . ARG A 1 119 ? 3.020 9.710 -12.290 1.00 85.69 119 ARG A C 1
ATOM 933 O O . ARG A 1 119 ? 2.690 8.753 -12.984 1.00 85.69 119 ARG A O 1
ATOM 940 N N . LEU A 1 120 ? 3.360 9.586 -11.011 1.00 86.81 120 LEU A N 1
ATOM 941 C CA . LEU A 1 120 ? 3.315 8.311 -10.311 1.00 86.81 120 LEU A CA 1
ATOM 942 C C . LEU A 1 120 ? 1.885 7.772 -10.202 1.00 86.81 120 LEU A C 1
ATOM 944 O O . LEU A 1 120 ? 1.652 6.605 -10.500 1.00 86.81 120 LEU A O 1
ATOM 948 N N . HIS A 1 121 ? 0.922 8.619 -9.837 1.00 87.19 121 HIS A N 1
ATOM 949 C CA . HIS A 1 121 ? -0.490 8.236 -9.794 1.00 87.19 121 HIS A CA 1
ATOM 950 C C . HIS A 1 121 ? -1.002 7.839 -11.187 1.00 87.19 121 HIS A C 1
ATOM 952 O O . HIS A 1 121 ? -1.683 6.826 -11.317 1.00 87.19 121 HIS A O 1
ATOM 958 N N . GLU A 1 122 ? -0.617 8.574 -12.236 1.00 86.12 122 GLU A N 1
ATOM 959 C CA . GLU A 1 122 ? -0.921 8.227 -13.630 1.00 86.12 122 GLU A CA 1
ATOM 960 C C . GLU A 1 122 ? -0.357 6.839 -14.001 1.00 86.12 122 GLU A C 1
ATOM 962 O O . GLU A 1 122 ? -1.089 6.009 -14.537 1.00 86.12 122 GLU A O 1
ATOM 967 N N . LEU A 1 123 ? 0.906 6.543 -13.659 1.00 86.25 123 LEU A N 1
ATOM 968 C CA . LEU A 1 123 ? 1.537 5.235 -13.902 1.00 86.25 123 LEU A CA 1
ATOM 969 C C . LEU A 1 123 ? 0.841 4.086 -13.165 1.00 86.25 123 LEU A C 1
ATOM 971 O O . LEU A 1 123 ? 0.732 2.980 -13.694 1.00 86.25 123 LEU A O 1
ATOM 975 N N . LEU A 1 124 ? 0.393 4.339 -11.937 1.00 86.25 124 LEU A N 1
ATOM 976 C CA . LEU A 1 124 ? -0.287 3.356 -11.097 1.00 86.25 124 LEU A CA 1
ATOM 977 C C . LEU A 1 124 ? -1.791 3.250 -11.395 1.00 86.25 124 LEU A C 1
ATOM 979 O O . LEU A 1 124 ? -2.474 2.453 -10.755 1.00 86.25 124 LEU A O 1
ATOM 983 N N . ASN A 1 125 ? -2.307 4.032 -12.352 1.00 83.31 125 ASN A N 1
ATOM 984 C CA . ASN A 1 125 ? -3.734 4.162 -12.646 1.00 83.31 125 ASN A CA 1
ATOM 985 C C . ASN A 1 125 ? -4.578 4.543 -11.407 1.00 83.31 125 ASN A C 1
ATOM 987 O O . ASN A 1 125 ? -5.679 4.036 -11.194 1.00 83.31 125 ASN A O 1
ATOM 991 N N . ILE A 1 126 ? -4.044 5.436 -10.570 1.00 84.38 126 ILE A N 1
ATOM 992 C CA . ILE A 1 126 ? -4.723 6.000 -9.401 1.00 84.38 126 ILE A CA 1
ATOM 993 C C . ILE A 1 126 ? -5.434 7.288 -9.835 1.00 84.38 126 ILE A C 1
ATOM 995 O O . ILE A 1 126 ? -4.797 8.275 -10.201 1.00 84.38 126 ILE A O 1
ATOM 999 N N . HIS A 1 127 ? -6.768 7.279 -9.804 1.00 75.25 127 HIS A N 1
ATOM 1000 C CA . HIS A 1 127 ? -7.592 8.420 -10.233 1.00 75.25 127 HIS A CA 1
ATOM 1001 C C . HIS A 1 127 ? -7.910 9.416 -9.106 1.00 75.25 127 HIS A C 1
ATOM 1003 O O . HIS A 1 127 ? -8.275 10.560 -9.381 1.00 75.25 127 HIS A O 1
ATOM 1009 N N . GLU A 1 128 ? -7.772 9.006 -7.846 1.00 67.94 128 GLU A N 1
ATOM 1010 C CA . GLU A 1 128 ? -7.968 9.877 -6.686 1.00 67.94 128 GLU A CA 1
ATOM 1011 C C . GLU A 1 128 ? -6.678 10.658 -6.384 1.00 67.94 128 GLU A C 1
ATOM 1013 O O . GLU A 1 128 ? -5.569 10.130 -6.457 1.00 67.94 128 GLU A O 1
ATOM 1018 N N . ARG A 1 129 ? -6.810 11.959 -6.095 1.00 66.75 129 ARG A N 1
ATOM 1019 C CA . ARG A 1 129 ? -5.650 12.854 -5.925 1.00 66.75 129 ARG A CA 1
ATOM 1020 C C . ARG A 1 129 ? -5.085 12.857 -4.509 1.00 66.75 129 ARG A C 1
ATOM 1022 O O . ARG A 1 129 ? -3.927 13.221 -4.333 1.00 66.75 129 ARG A O 1
ATOM 1029 N N . GLU A 1 130 ? -5.882 12.465 -3.524 1.00 73.38 130 GLU A N 1
ATOM 1030 C CA . GLU A 1 130 ? -5.489 12.513 -2.121 1.00 73.38 130 GLU A CA 1
ATOM 1031 C C . GLU A 1 130 ? -4.937 11.164 -1.667 1.00 73.38 130 GLU A C 1
ATOM 1033 O O . GLU A 1 130 ? -5.626 10.146 -1.670 1.00 73.38 130 GLU A O 1
ATOM 1038 N N . ALA A 1 131 ? -3.669 11.180 -1.263 1.00 81.69 131 ALA A N 1
ATOM 1039 C CA . ALA A 1 131 ? -3.016 10.084 -0.571 1.00 81.69 131 ALA A CA 1
ATOM 1040 C C . ALA A 1 131 ? -2.801 10.526 0.879 1.00 81.69 131 ALA A C 1
ATOM 1042 O O . ALA A 1 131 ? -2.042 11.462 1.139 1.00 81.69 131 ALA A O 1
ATOM 1043 N N . ASN A 1 132 ? -3.499 9.877 1.808 1.00 89.69 132 ASN A N 1
ATOM 1044 C CA . ASN A 1 132 ? -3.406 10.180 3.232 1.00 89.69 132 ASN A CA 1
ATOM 1045 C C . ASN A 1 132 ? -2.611 9.091 3.939 1.00 89.69 132 ASN A C 1
ATOM 1047 O O . ASN A 1 132 ? -2.798 7.906 3.675 1.00 89.69 132 ASN A O 1
ATOM 1051 N N . ARG A 1 133 ? -1.736 9.481 4.858 1.00 92.12 133 ARG A N 1
ATOM 1052 C CA . ARG A 1 133 ? -0.829 8.539 5.516 1.00 92.12 133 ARG A CA 1
ATOM 1053 C C . ARG A 1 133 ? -1.476 7.758 6.660 1.00 92.12 133 ARG A C 1
ATOM 1055 O O . ARG A 1 133 ? -1.171 6.581 6.856 1.00 92.12 133 ARG A O 1
ATOM 1062 N N . PHE A 1 134 ? -2.331 8.406 7.441 1.00 92.88 134 PHE A N 1
ATOM 1063 C CA . PHE A 1 134 ? -2.881 7.837 8.666 1.00 92.88 134 PHE A CA 1
ATOM 1064 C C . PHE A 1 134 ? -4.378 7.616 8.539 1.00 92.88 134 PHE A C 1
ATOM 1066 O O . PHE A 1 134 ? -5.099 8.493 8.073 1.00 92.88 134 PHE A O 1
ATOM 1073 N N . LEU A 1 135 ? -4.844 6.462 9.008 1.00 91.94 135 LEU A N 1
ATOM 1074 C CA . LEU A 1 135 ? -6.251 6.193 9.286 1.00 91.94 135 LEU A CA 1
ATOM 1075 C C . LEU A 1 135 ? -6.444 6.358 10.783 1.00 91.94 135 LEU A C 1
ATOM 1077 O O . LEU A 1 135 ? -5.791 5.658 11.559 1.00 91.94 135 LEU A O 1
ATOM 1081 N N . VAL A 1 136 ? -7.329 7.257 11.181 1.00 89.19 136 VAL A N 1
ATOM 1082 C CA . VAL A 1 136 ? -7.603 7.580 12.577 1.00 89.19 136 VAL A CA 1
ATOM 1083 C C . VAL A 1 136 ? -9.051 7.232 12.881 1.00 89.19 136 VAL A C 1
ATOM 1085 O O . VAL A 1 136 ? -9.950 7.496 12.083 1.00 89.19 136 VAL A O 1
ATOM 1088 N N . VAL A 1 137 ? -9.273 6.621 14.042 1.00 86.38 137 VAL A N 1
ATOM 1089 C CA . VAL A 1 137 ? -10.610 6.493 14.629 1.00 86.38 137 VAL A CA 1
ATOM 1090 C C . VAL A 1 137 ? -10.717 7.490 15.763 1.00 86.38 137 VAL A C 1
ATOM 1092 O O . VAL A 1 137 ? -9.873 7.439 16.655 1.00 86.38 137 VAL A O 1
ATOM 1095 N N . ALA A 1 138 ? -11.740 8.341 15.738 1.00 79.81 138 ALA A N 1
ATOM 1096 C CA . ALA A 1 138 ? -12.075 9.286 16.797 1.00 79.81 138 ALA A CA 1
ATOM 1097 C C . ALA A 1 138 ? -13.526 9.062 17.237 1.00 79.81 138 ALA A C 1
ATOM 1099 O O . ALA A 1 138 ? -14.464 9.332 16.492 1.00 79.81 138 ALA A O 1
ATOM 1100 N N . GLY A 1 139 ? -13.715 8.513 18.440 1.00 76.19 139 GLY A N 1
ATOM 1101 C CA . GLY A 1 139 ? -15.043 8.145 18.924 1.00 76.19 139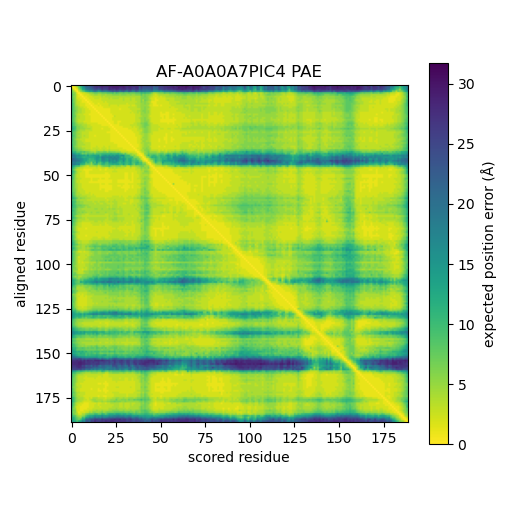 GLY A CA 1
ATOM 1102 C C . GLY A 1 139 ? -15.666 7.038 18.071 1.00 76.19 139 GLY A C 1
ATOM 1103 O O . GLY A 1 139 ? -15.175 5.907 18.074 1.00 76.19 139 GLY A O 1
ATOM 1104 N N . GLN A 1 140 ? -16.756 7.362 17.374 1.00 74.88 140 GLN A N 1
ATOM 1105 C CA . GLN A 1 140 ? -17.448 6.448 16.455 1.00 74.88 140 GLN A CA 1
ATOM 1106 C C . GLN A 1 140 ? -17.046 6.648 14.986 1.00 74.88 140 GLN A C 1
ATOM 1108 O O . GLN A 1 140 ? -17.406 5.822 14.150 1.00 74.88 140 GLN A O 1
ATOM 1113 N N . ASP A 1 141 ? -16.267 7.688 14.682 1.00 80.19 141 ASP A N 1
ATOM 1114 C CA . ASP A 1 141 ? -15.919 8.058 13.315 1.00 80.19 141 ASP A CA 1
ATOM 1115 C C . ASP A 1 141 ? -14.537 7.544 12.914 1.00 80.19 141 ASP A C 1
ATOM 1117 O O . ASP A 1 141 ? -13.618 7.428 13.730 1.00 80.19 141 ASP A O 1
ATOM 1121 N N . CYS A 1 142 ? -14.375 7.267 11.620 1.00 86.19 142 CYS A N 1
ATOM 1122 C CA . CYS A 1 142 ? -13.106 6.881 11.020 1.00 86.19 142 CYS A CA 1
ATOM 1123 C C . CYS A 1 142 ? -12.808 7.758 9.804 1.00 86.19 142 CYS A C 1
ATOM 1125 O O . CYS A 1 142 ? -13.652 7.927 8.926 1.00 86.19 142 CYS A O 1
ATOM 1127 N N . PHE A 1 143 ? -11.603 8.318 9.753 1.00 88.00 143 PHE A N 1
ATOM 1128 C CA . PHE A 1 143 ? -11.176 9.224 8.690 1.00 88.00 143 PHE A CA 1
ATOM 1129 C C . PHE A 1 143 ? -9.677 9.095 8.431 1.00 88.00 143 PHE A C 1
ATOM 1131 O O . PHE A 1 143 ? -8.942 8.470 9.198 1.00 88.00 143 PHE A O 1
ATOM 1138 N N . THR A 1 144 ? -9.209 9.699 7.343 1.00 90.31 144 THR A N 1
ATOM 1139 C CA . THR A 1 144 ? -7.792 9.700 6.979 1.00 90.31 144 THR A CA 1
ATOM 1140 C C . THR A 1 144 ? -7.181 11.090 7.049 1.00 90.31 144 THR A C 1
ATOM 1142 O O . THR A 1 144 ? -7.852 12.067 6.731 1.00 90.31 144 THR A O 1
ATOM 1145 N N . THR A 1 145 ? -5.911 11.184 7.436 1.00 89.69 145 THR A N 1
ATOM 1146 C CA . THR A 1 145 ? -5.182 12.451 7.596 1.00 89.69 145 THR A CA 1
ATOM 1147 C C . THR A 1 145 ? -3.687 12.269 7.322 1.00 89.69 145 THR A C 1
ATOM 1149 O O . THR A 1 145 ? -3.153 11.162 7.425 1.00 89.69 145 THR A O 1
ATOM 1152 N N . ASN A 1 146 ? -2.998 13.365 7.003 1.00 90.62 146 ASN A N 1
ATOM 1153 C CA . ASN A 1 146 ? -1.533 13.445 7.026 1.00 90.62 146 ASN A CA 1
ATOM 1154 C C . ASN A 1 146 ? -0.998 14.017 8.345 1.00 90.62 146 ASN A C 1
ATOM 1156 O O . ASN A 1 146 ? 0.141 13.744 8.713 1.00 90.62 146 ASN A O 1
ATOM 1160 N N . ASP A 1 147 ? -1.826 14.767 9.069 1.00 87.69 147 ASP A N 1
ATOM 1161 C CA . ASP A 1 147 ? -1.504 15.321 10.378 1.00 87.69 147 ASP A CA 1
ATOM 1162 C C . ASP A 1 147 ? -2.033 14.387 11.467 1.00 87.69 147 ASP A C 1
ATOM 1164 O O . ASP A 1 147 ? -3.231 14.364 11.772 1.00 87.69 147 ASP A O 1
ATOM 1168 N N . LYS A 1 148 ? -1.128 13.561 11.995 1.00 83.06 148 LYS A N 1
ATOM 1169 C CA . LYS A 1 148 ? -1.423 12.628 13.079 1.00 83.06 148 LYS A CA 1
ATOM 1170 C C . LYS A 1 148 ? -1.669 13.380 14.387 1.00 83.06 148 LYS A C 1
ATOM 1172 O O . LYS A 1 148 ? -2.638 13.070 15.070 1.00 83.06 148 LYS A O 1
ATOM 1177 N N . ASP A 1 149 ? -0.813 14.337 14.728 1.00 82.19 149 ASP A N 1
ATOM 1178 C CA . ASP A 1 149 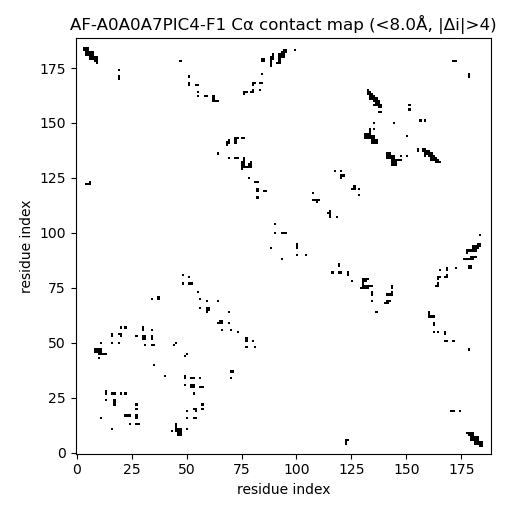? -0.807 14.982 16.044 1.00 82.19 149 ASP A CA 1
ATOM 1179 C C . ASP A 1 149 ? -2.002 15.928 16.197 1.00 82.19 149 ASP A C 1
ATOM 1181 O O . ASP A 1 149 ? -2.756 15.816 17.165 1.00 82.19 149 ASP A O 1
ATOM 1185 N N . GLY A 1 150 ? -2.302 16.734 15.175 1.00 77.81 150 GLY A N 1
ATOM 1186 C CA . GLY A 1 150 ? -3.498 17.577 15.166 1.00 77.81 150 GLY A CA 1
ATOM 1187 C C . GLY A 1 150 ? -4.812 16.789 15.135 1.00 77.81 150 GLY A C 1
ATOM 1188 O O . GLY A 1 150 ? -5.861 17.334 15.480 1.00 77.81 150 GLY A O 1
ATOM 1189 N N . ALA A 1 151 ? -4.797 15.500 14.773 1.00 76.00 151 ALA A N 1
ATOM 1190 C CA . ALA A 1 151 ? -5.958 14.623 14.935 1.00 76.00 151 ALA A CA 1
ATOM 1191 C C . ALA A 1 151 ? -6.163 14.176 16.396 1.00 76.00 151 ALA A C 1
ATOM 1193 O O . ALA A 1 151 ? -7.303 13.947 16.797 1.00 76.00 151 ALA A O 1
ATOM 1194 N N . PHE A 1 152 ? -5.095 14.092 17.201 1.00 73.12 152 PHE A N 1
ATOM 1195 C CA . PHE A 1 152 ? -5.172 13.776 18.634 1.00 73.12 152 PHE A CA 1
ATOM 1196 C C . PHE A 1 152 ? -5.553 14.987 19.501 1.00 73.12 152 PHE A C 1
ATOM 1198 O O . PHE A 1 152 ? -6.130 14.808 20.572 1.00 73.12 152 PHE A O 1
ATOM 1205 N N . GLU A 1 153 ? -5.262 16.211 19.053 1.00 69.44 153 GLU A N 1
ATOM 1206 C CA . GLU A 1 153 ? -5.487 17.443 19.827 1.00 69.44 153 GLU A CA 1
ATOM 1207 C C . GLU A 1 153 ? -6.932 17.985 19.772 1.00 69.44 153 GLU A C 1
ATOM 1209 O O . GLU A 1 153 ? -7.320 18.769 20.636 1.00 69.44 153 GLU A O 1
ATOM 1214 N N . ARG A 1 154 ? -7.770 17.554 18.812 1.00 62.88 154 ARG A N 1
ATOM 1215 C CA . ARG A 1 154 ? -9.129 18.099 18.543 1.00 62.88 154 ARG A CA 1
ATOM 1216 C C . ARG A 1 154 ? -10.214 17.818 19.602 1.00 62.88 154 ARG A C 1
ATOM 1218 O O . ARG A 1 154 ? -11.389 18.057 19.346 1.00 62.88 154 ARG A O 1
ATOM 1225 N N . GLY A 1 155 ? -9.844 17.398 20.808 1.00 50.44 155 GLY A N 1
ATOM 1226 C CA . GLY A 1 155 ? -10.700 17.560 21.990 1.00 50.44 155 GLY A CA 1
ATOM 1227 C C . GLY A 1 155 ? -11.684 16.433 22.315 1.00 50.44 155 GLY A C 1
ATOM 1228 O O . GLY A 1 155 ? -12.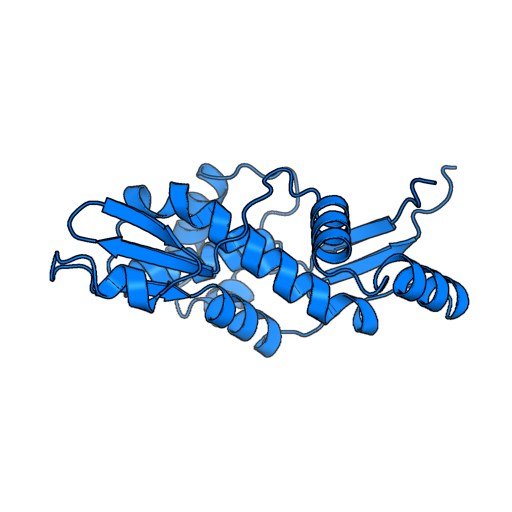281 16.487 23.384 1.00 50.44 155 GLY A O 1
ATOM 1229 N N . ASP A 1 156 ? -11.789 15.377 21.505 1.00 53.62 156 ASP A N 1
ATOM 1230 C CA . ASP A 1 156 ? -12.429 14.127 21.934 1.00 53.62 156 ASP A CA 1
ATOM 1231 C C . ASP A 1 156 ? -11.353 13.103 22.315 1.00 53.62 156 ASP A C 1
ATOM 1233 O O . ASP A 1 156 ? -10.690 12.501 21.471 1.00 53.62 156 ASP A O 1
ATOM 1237 N N . HIS A 1 157 ? -11.185 12.875 23.621 1.00 49.31 157 HIS A N 1
ATOM 1238 C CA . HIS A 1 157 ? -10.212 11.954 24.234 1.00 49.31 157 HIS A CA 1
ATOM 1239 C C . HIS A 1 157 ? -10.380 10.457 23.857 1.00 49.31 157 HIS A C 1
ATOM 1241 O O . HIS A 1 157 ? -9.837 9.570 24.526 1.00 49.31 157 HIS A O 1
ATOM 1247 N N . VAL A 1 158 ? -11.126 10.138 22.796 1.00 52.81 158 VAL A N 1
ATOM 1248 C CA . VAL A 1 158 ? -11.495 8.776 22.377 1.00 52.81 158 VAL A CA 1
ATOM 1249 C C . VAL A 1 158 ? -11.000 8.464 20.958 1.00 52.81 158 VAL A C 1
ATOM 1251 O O . VAL A 1 158 ? -11.549 7.606 20.272 1.00 52.81 158 VAL A O 1
ATOM 1254 N N . ALA A 1 159 ? -9.919 9.107 20.510 1.00 56.88 159 ALA A N 1
ATOM 1255 C CA . ALA A 1 159 ? -9.144 8.630 19.370 1.00 56.88 159 ALA A CA 1
ATOM 1256 C C . ALA A 1 159 ? -7.910 7.858 19.852 1.00 56.88 159 ALA A C 1
ATOM 1258 O O . ALA A 1 159 ? -6.889 8.451 20.180 1.00 56.88 159 ALA A O 1
ATOM 1259 N N . ARG A 1 160 ? -7.996 6.524 19.975 1.00 63.72 160 ARG A N 1
ATOM 1260 C CA . ARG A 1 160 ? -6.876 5.690 20.483 1.00 63.72 160 ARG A CA 1
ATOM 1261 C C . ARG A 1 160 ? -6.206 4.817 19.426 1.00 63.72 160 ARG A C 1
ATOM 1263 O O . ARG A 1 160 ? -5.199 4.180 19.719 1.00 63.72 160 ARG A O 1
ATOM 1270 N N . LYS A 1 161 ? -6.775 4.730 18.224 1.00 79.81 161 LYS A N 1
ATOM 1271 C CA . LYS A 1 161 ? -6.426 3.699 17.240 1.00 79.81 161 LYS A CA 1
ATOM 1272 C C . LYS A 1 161 ? -6.034 4.352 15.924 1.00 79.81 161 LYS A C 1
ATOM 1274 O O . LYS A 1 161 ? -6.793 5.152 15.382 1.00 79.81 161 LYS A O 1
ATOM 1279 N N . VAL A 1 162 ? -4.847 4.000 15.436 1.00 87.81 162 VAL A N 1
ATOM 1280 C CA . VAL A 1 162 ? -4.282 4.519 14.190 1.00 87.81 162 VAL A CA 1
ATOM 1281 C C . VAL A 1 162 ? -3.707 3.379 13.359 1.00 87.81 162 VAL A C 1
ATOM 1283 O O . VAL A 1 162 ? -3.052 2.485 13.899 1.00 87.81 162 VAL A O 1
ATOM 1286 N N . VAL A 1 163 ? -3.919 3.430 12.047 1.00 92.69 163 VAL A N 1
ATOM 1287 C CA . VAL A 1 163 ? -3.184 2.614 11.073 1.00 92.69 163 VAL A CA 1
ATOM 1288 C C . VAL A 1 163 ? -2.278 3.542 10.275 1.00 92.69 163 VAL A C 1
ATOM 1290 O O . VAL A 1 163 ? -2.709 4.601 9.826 1.00 92.69 163 VAL A O 1
ATOM 1293 N N . ASP A 1 164 ? -1.011 3.157 10.145 1.00 93.88 164 ASP A N 1
ATOM 1294 C CA . ASP A 1 164 ? 0.034 3.945 9.487 1.00 93.88 164 ASP A CA 1
ATOM 1295 C C . ASP A 1 164 ? 0.416 3.283 8.164 1.00 93.88 164 ASP A C 1
ATOM 1297 O O . ASP A 1 164 ? 0.906 2.149 8.153 1.00 93.88 164 ASP A O 1
ATOM 1301 N N . ALA A 1 165 ? 0.190 3.990 7.059 1.00 94.69 165 ALA A N 1
ATOM 1302 C CA . ALA A 1 165 ? 0.526 3.525 5.723 1.00 94.69 165 ALA A CA 1
ATOM 1303 C C . ALA A 1 165 ? 2.033 3.252 5.560 1.00 94.69 165 ALA A C 1
ATOM 1305 O O . ALA A 1 165 ? 2.405 2.274 4.912 1.00 94.69 165 ALA A O 1
ATOM 1306 N N . GLU A 1 166 ? 2.911 4.035 6.198 1.00 94.88 166 GLU A N 1
ATOM 1307 C CA . GLU A 1 166 ? 4.363 3.833 6.084 1.00 94.88 166 GLU A CA 1
ATOM 1308 C C . GLU A 1 166 ? 4.778 2.483 6.688 1.00 94.88 166 GLU A C 1
ATOM 1310 O O . GLU A 1 166 ? 5.528 1.729 6.073 1.00 94.88 166 GLU A O 1
ATOM 1315 N N . LYS A 1 167 ? 4.177 2.088 7.818 1.00 95.44 167 LYS A N 1
ATOM 1316 C CA . LYS A 1 167 ? 4.420 0.765 8.421 1.00 95.44 167 LYS A CA 1
ATOM 1317 C C . LYS A 1 167 ? 3.966 -0.388 7.526 1.00 95.44 167 LYS A C 1
ATOM 1319 O O . LYS A 1 167 ? 4.574 -1.459 7.550 1.00 95.44 167 LYS A O 1
ATOM 1324 N N . ILE A 1 168 ? 2.894 -0.196 6.755 1.00 96.50 168 ILE A N 1
ATOM 1325 C CA . ILE A 1 168 ? 2.430 -1.191 5.778 1.00 96.50 168 ILE A CA 1
ATOM 1326 C C . ILE A 1 168 ? 3.439 -1.294 4.628 1.00 96.50 168 ILE A C 1
ATOM 1328 O O . ILE A 1 168 ? 3.827 -2.405 4.258 1.00 96.50 168 ILE A O 1
ATOM 1332 N N . ALA A 1 169 ? 3.897 -0.152 4.106 1.00 95.38 169 ALA A N 1
ATOM 1333 C CA . ALA A 1 169 ? 4.914 -0.095 3.061 1.00 95.38 169 ALA A CA 1
ATOM 1334 C C . ALA A 1 169 ? 6.214 -0.779 3.515 1.00 95.38 169 ALA A C 1
ATOM 1336 O O . ALA A 1 169 ? 6.709 -1.674 2.833 1.00 95.38 169 ALA A O 1
ATOM 1337 N N . ASP A 1 170 ? 6.716 -0.450 4.706 1.00 95.62 170 ASP A N 1
ATOM 1338 C CA . ASP A 1 170 ? 7.918 -1.056 5.289 1.00 95.62 170 ASP A CA 1
ATOM 1339 C C . ASP A 1 170 ? 7.809 -2.568 5.420 1.00 95.62 170 ASP A C 1
ATOM 1341 O O . ASP A 1 170 ? 8.745 -3.296 5.087 1.00 95.62 170 ASP A O 1
ATOM 1345 N N . LYS A 1 171 ? 6.651 -3.071 5.859 1.00 96.19 171 LYS A N 1
ATOM 1346 C CA . LYS A 1 171 ? 6.431 -4.512 5.980 1.00 96.19 171 LYS A CA 1
ATOM 1347 C C . LYS A 1 171 ? 6.557 -5.225 4.632 1.00 96.19 171 LYS A C 1
ATOM 1349 O O . LYS A 1 171 ? 7.138 -6.307 4.573 1.00 96.19 171 LYS A O 1
ATOM 1354 N N . LEU A 1 172 ? 6.052 -4.620 3.556 1.00 95.50 172 LEU A N 1
ATOM 1355 C CA . LEU A 1 172 ? 6.187 -5.154 2.199 1.00 95.50 172 LEU A CA 1
ATOM 1356 C C . LEU A 1 172 ? 7.620 -5.031 1.671 1.00 95.50 172 LEU A C 1
ATOM 1358 O O . LEU A 1 172 ? 8.137 -6.018 1.145 1.00 95.50 172 LEU A O 1
ATOM 1362 N N . ARG A 1 173 ? 8.278 -3.877 1.864 1.00 93.50 173 ARG A N 1
ATOM 1363 C CA . ARG A 1 173 ? 9.682 -3.651 1.466 1.00 93.50 173 ARG A CA 1
ATOM 1364 C C . ARG A 1 173 ? 10.628 -4.660 2.114 1.00 93.50 173 ARG A C 1
ATOM 1366 O O . ARG A 1 173 ? 11.490 -5.218 1.444 1.00 93.50 173 ARG A O 1
ATOM 1373 N N . ASN A 1 174 ? 10.429 -4.930 3.403 1.00 94.38 174 ASN A N 1
ATOM 1374 C CA . ASN A 1 174 ? 11.235 -5.888 4.157 1.00 94.38 174 ASN A CA 1
ATOM 1375 C C . ASN A 1 174 ? 10.957 -7.345 3.764 1.00 94.38 174 ASN A C 1
ATOM 1377 O O . ASN A 1 174 ? 11.804 -8.208 3.977 1.00 94.38 174 ASN A O 1
ATOM 1381 N N . TYR A 1 175 ? 9.782 -7.635 3.200 1.00 95.06 175 TYR A N 1
ATOM 1382 C CA . TYR A 1 175 ? 9.447 -8.974 2.720 1.00 95.06 175 TYR A CA 1
ATOM 1383 C C . TYR A 1 175 ? 10.067 -9.272 1.351 1.00 95.06 175 TYR A C 1
ATOM 1385 O O . TYR A 1 175 ? 10.564 -10.378 1.136 1.00 95.06 175 TYR A O 1
ATOM 1393 N N . ARG A 1 176 ? 10.033 -8.309 0.418 1.00 90.75 176 ARG A N 1
ATOM 1394 C CA . ARG A 1 176 ? 10.654 -8.425 -0.911 1.00 90.75 176 ARG A CA 1
ATOM 1395 C C . ARG A 1 176 ? 10.905 -7.056 -1.546 1.00 90.75 176 ARG A C 1
ATOM 1397 O O . ARG A 1 176 ? 10.131 -6.124 -1.346 1.00 90.75 176 ARG A O 1
ATOM 1404 N N . SER A 1 177 ? 11.940 -6.963 -2.379 1.00 85.88 177 SER A N 1
ATOM 1405 C CA . SER A 1 177 ? 12.340 -5.721 -3.056 1.00 85.88 177 SER A CA 1
ATOM 1406 C C . SER A 1 177 ? 11.735 -5.535 -4.453 1.00 85.88 177 SER A C 1
ATOM 1408 O O . SER A 1 177 ? 11.648 -4.411 -4.936 1.00 85.88 177 SER A O 1
ATOM 1410 N N . ASP A 1 178 ? 11.287 -6.605 -5.107 1.00 88.00 178 ASP A N 1
ATOM 1411 C CA . ASP A 1 178 ? 10.788 -6.613 -6.489 1.00 88.00 178 ASP A CA 1
ATOM 1412 C C . ASP A 1 178 ? 9.260 -6.438 -6.570 1.00 88.00 178 ASP A C 1
ATOM 1414 O O . ASP A 1 178 ? 8.565 -7.165 -7.278 1.00 88.00 178 ASP A O 1
ATOM 1418 N N . LEU A 1 179 ? 8.716 -5.479 -5.813 1.00 92.12 179 LEU A N 1
ATOM 1419 C CA . LEU A 1 179 ? 7.268 -5.255 -5.695 1.00 92.12 179 LEU A CA 1
ATOM 1420 C C . LEU A 1 179 ? 6.646 -4.692 -6.977 1.00 92.12 179 LEU A C 1
ATOM 1422 O O . LEU A 1 179 ? 5.538 -5.082 -7.353 1.00 92.12 179 LEU A O 1
ATOM 1426 N N . PHE A 1 180 ? 7.371 -3.807 -7.658 1.00 91.62 180 PHE A N 1
ATOM 1427 C CA . PHE A 1 180 ? 6.957 -3.212 -8.921 1.00 91.62 180 PHE A CA 1
ATOM 1428 C C . PHE A 1 180 ? 8.039 -3.398 -9.973 1.00 91.62 180 PHE A C 1
ATOM 1430 O O . PHE A 1 180 ? 9.231 -3.288 -9.699 1.00 91.62 180 PHE A O 1
ATOM 1437 N N . THR A 1 181 ? 7.605 -3.667 -11.197 1.00 91.12 181 THR A N 1
ATOM 1438 C CA . THR A 1 181 ? 8.456 -3.628 -12.381 1.00 91.12 181 THR A CA 1
ATOM 1439 C C . THR A 1 181 ? 7.925 -2.576 -13.344 1.00 91.12 181 THR A C 1
ATOM 1441 O O . THR A 1 181 ? 6.730 -2.575 -13.645 1.00 91.12 181 THR A O 1
ATOM 1444 N 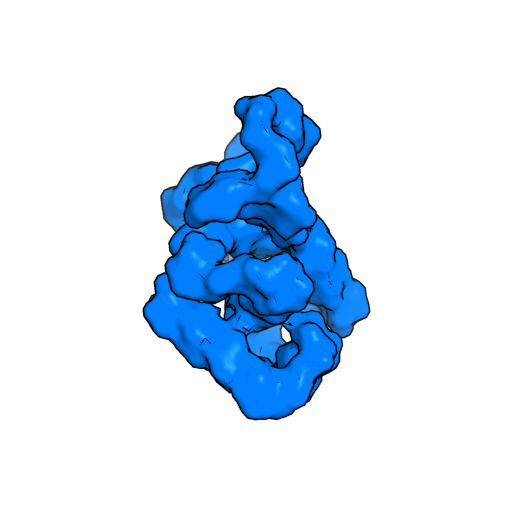N . PHE A 1 182 ? 8.813 -1.721 -13.845 1.00 89.94 182 PHE A N 1
ATOM 1445 C CA . PHE A 1 182 ? 8.504 -0.689 -14.836 1.00 89.94 182 PHE A CA 1
ATOM 1446 C C . PHE A 1 182 ? 9.101 -1.103 -16.178 1.00 89.94 182 PHE A C 1
ATOM 1448 O O . PHE A 1 182 ? 10.287 -1.418 -16.249 1.00 89.94 182 PHE A O 1
ATOM 1455 N N . GLU A 1 183 ? 8.287 -1.139 -17.231 1.00 90.06 183 GLU A N 1
ATOM 1456 C CA . GLU A 1 183 ? 8.726 -1.559 -18.566 1.00 90.06 183 GLU A CA 1
ATOM 1457 C C . GLU A 1 183 ? 8.254 -0.553 -19.630 1.00 90.06 183 GLU A C 1
ATOM 1459 O O . GLU A 1 183 ? 7.121 -0.064 -19.533 1.00 90.06 183 GLU A O 1
ATOM 1464 N N . PRO A 1 184 ? 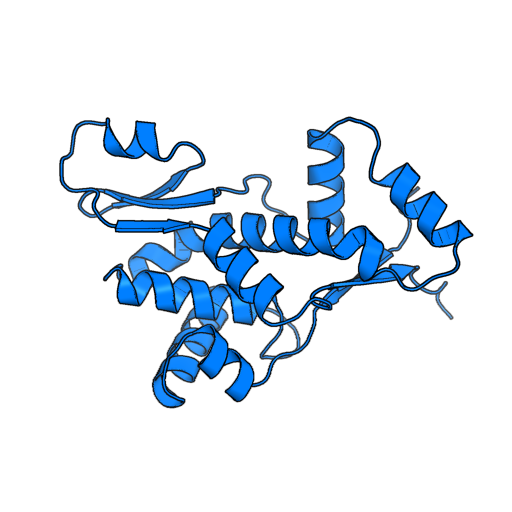9.054 -0.257 -20.672 1.00 87.19 184 PRO A N 1
ATOM 1465 C CA . PRO A 1 184 ? 8.550 0.433 -21.850 1.00 87.19 184 PRO A CA 1
ATOM 1466 C C . PRO A 1 184 ? 7.476 -0.434 -22.503 1.00 87.19 184 PRO A C 1
ATOM 1468 O O . PRO A 1 184 ? 7.644 -1.644 -22.694 1.00 87.19 184 PRO A O 1
ATOM 1471 N N . ALA A 1 185 ? 6.343 0.164 -22.855 1.00 83.00 185 ALA A N 1
ATOM 1472 C CA . ALA A 1 185 ? 5.349 -0.546 -23.631 1.00 83.00 185 ALA A CA 1
ATOM 1473 C C . ALA A 1 185 ? 5.937 -0.836 -25.004 1.00 83.00 185 ALA A C 1
ATOM 1475 O O . ALA A 1 185 ? 6.462 0.043 -25.692 1.00 83.00 185 ALA A O 1
ATOM 1476 N N . LYS A 1 186 ? 5.821 -2.094 -25.411 1.00 74.81 186 LYS A N 1
ATOM 1477 C CA . LYS A 1 186 ? 6.256 -2.501 -26.737 1.00 74.81 186 LYS A CA 1
ATOM 1478 C C . LYS A 1 186 ? 5.378 -1.790 -27.773 1.00 74.81 186 LYS A C 1
ATOM 1480 O O . LYS A 1 186 ? 4.158 -1.778 -27.589 1.00 74.81 186 LYS A O 1
ATOM 1485 N N . PRO A 1 187 ? 5.956 -1.218 -28.844 1.00 63.41 187 PRO A N 1
ATOM 1486 C CA . PRO A 1 187 ? 5.157 -0.737 -29.961 1.00 63.41 187 PRO A CA 1
ATOM 1487 C C . PRO A 1 187 ? 4.276 -1.892 -30.446 1.00 63.41 187 PRO A C 1
ATOM 1489 O O . PRO A 1 187 ? 4.760 -3.018 -30.602 1.00 63.41 187 PRO A O 1
ATOM 1492 N N . GLY A 1 188 ? 2.972 -1.628 -30.565 1.00 59.00 188 GLY A N 1
ATOM 1493 C CA . GLY A 1 188 ? 1.980 -2.631 -30.941 1.00 59.00 188 GLY A CA 1
ATOM 1494 C C . GLY A 1 188 ? 2.396 -3.344 -32.226 1.00 59.00 188 GLY A C 1
ATOM 1495 O O . GLY A 1 188 ? 2.829 -2.696 -33.177 1.00 59.00 188 GLY A O 1
ATOM 1496 N N . ARG A 1 189 ? 2.313 -4.676 -32.206 1.00 38.28 189 ARG A N 1
ATOM 1497 C CA . ARG A 1 189 ? 2.333 -5.492 -33.422 1.00 38.28 189 ARG A CA 1
ATOM 1498 C C . ARG A 1 189 ? 0.991 -5.394 -34.126 1.00 38.28 189 ARG A C 1
ATOM 1500 O O . ARG A 1 189 ? -0.023 -5.341 -33.394 1.00 38.28 189 ARG A O 1
#

Nearest PDB structures (foldseek):
  3kyi-assembly1_A  TM=1.695E-01  e=8.585E+00  Cereibacter sphaeroides

Organism: NCBI:txid1515612